Protein AF-A0A7J6U6Q6-F1 (afdb_monomer)

pLDDT: mean 96.61, std 8.16, range [34.06, 98.94]

Radius of gyration: 17.11 Å; Cα contacts (8 Å, |Δi|>4): 572; chains: 1; bounding box: 42×41×48 Å

Solvent-accessible surface area (backbone atoms only — not comparable to full-atom values): 12258 Å² total; per-residue (Å²): 132,87,58,46,46,51,44,43,56,48,96,66,36,94,42,57,43,29,38,16,50,34,24,23,51,39,56,16,69,77,72,89,77,77,87,50,62,58,38,38,40,26,47,40,46,35,40,30,43,97,70,34,41,50,46,35,30,45,46,32,50,37,71,49,92,83,62,81,56,55,68,68,58,53,50,52,50,52,49,45,49,39,35,22,46,26,16,34,52,60,28,53,75,64,40,27,51,72,39,45,45,29,54,40,1,41,48,22,37,44,29,26,53,69,67,64,32,24,52,34,73,91,61,57,14,29,7,42,34,78,43,72,77,42,77,49,60,29,47,36,32,54,90,53,83,44,71,60,61,42,42,64,72,47,37,32,38,46,50,37,38,31,19,67,46,60,43,51,67,45,68,43,98,82,79,49,32,26,25,33,67,78,66,37,44,30,29,33,27,34,36,25,32,35,26,34,90,88,24,61,44,64,79,60,60,84,54,97,83,56,79,80,44,75,68,64,65,67,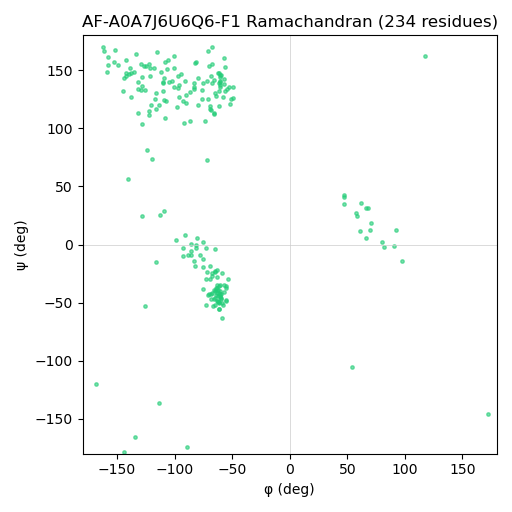63,31,32,54,50,47,33,52,74,47,62,62,77,58,79,76,95,119

Mean predicted aligned error: 3.0 Å

Nearest PDB structures (foldseek):
  8bqx-assembly1_x  TM=9.805E-01  e=2.452E-30  Saccharomyces cerevisiae
  4fli-assembly1_A  TM=9.777E-01  e=3.075E-30  Homo sapiens
  5yr6-assembly1_A  TM=9.799E-01  e=5.417E-30  Homo sapiens
  4u6w-assembly1_A  TM=9.769E-01  e=6.794E-30  Homo sapiens
  9f1d-assembly1_EA  TM=9.771E-01  e=9.017E-30  Homo sapiens

Sequence (236 aa):
HDCYPSPLNYYHFPRSVCVSVNEVICHGMPDERAFEPGDIVNVDITLYHNGMHADLNETYIVPDPEGVVNKALAHDTKRLVEGTYASMMSAIEECKPGIMYRDLGNTIQKVANHQGLSVVKSYCGHGVRDLFHCAPNVPHYAKNKAIGVMKKGNAFTVEPMLNLGTYKDRTWPDDWTSVTLDGKRSAQFEHTIILADNGVEILTARLPESPSCGFDMDAALARCKQEAGLNKPSKH

Foldseek 3Di:
DQWQLVQPCPVYLPDSKAKAKFQFQTQHDDDPDDDDQQIKIKIWTWIHDPLFIFIWIAIATHHDPVPPDDPVSSVLSCLQRLLQLLLLVLLQFVDAFFAALQVSLVSSQLLQVLSQKDWAFPAFKAFTTSDRHHDDGRGNHHPDDTDDTDDAFGKIKGKIKIWNDDNDWDDDPVRGGIGDPVSGTITITMFIWGHHNGHIDTPPDDDPPRDDSPDDNVVSNVVSCVSSVVPDPPPD

Organism: Perkinsus olseni (NCBI:txid32597)

Secondary structure (DSSP, 8-state):
---EETTTTGGG--SSSEEEETTEEE-PPP-S----TT-EEEEEEEEEETTEEEEEEEEEEPP-TT--S-HHHHHHHHHHHHHHHHHHHHHHTT--TT-BHHHHHHHHHHHHHHTT-EE-SS-EEEE-SSSSSEEEEEE-STT-----B--TT-EEEE--EEESS-S-EEE-TTSS-EEETT---EEE-EEEEEE-SSSEEETTPPPTTSPP-SS-HHHHHHHHHHHTT--SPP--

InterPro domains:
  IPR000994 Peptidase M24 [PF00557] (9-195)
  IPR001714 Peptidase M24, methionine aminopeptidase [PR00599] (17-30)
  IPR001714 Peptidase M24, methionine aminopeptidase [PR00599] (39-55)
  IPR001714 Peptidase M24, methionine aminopeptidase [PR00599] (117-129)
  IPR001714 Peptidase M24, methionine aminopeptidase [PR00599] (148-160)
  IPR002467 Peptidase M24A, methionine aminopeptidase, subfamily 1 [TIGR00500] (3-205)
  IPR002467 Peptidase M24A, methionine aminopeptidase, subfamily 1 [cd01086] (1-204)
  IPR036005 Creatinase/aminopeptidase-like [G3DSA:3.90.230.10] (1-214)
  IPR036005 Creatinase/aminopeptidase-like [SSF55920] (2-205)

Structure (mmCIF, N/CA/C/O backbone):
data_AF-A0A7J6U6Q6-F1
#
_entry.id   AF-A0A7J6U6Q6-F1
#
loop_
_atom_site.group_PDB
_atom_site.id
_atom_site.type_symbol
_atom_site.label_atom_id
_atom_site.label_alt_id
_atom_site.label_comp_id
_atom_site.label_asym_id
_atom_site.label_entity_id
_atom_site.label_seq_id
_atom_site.pdbx_PDB_ins_code
_atom_site.Cartn_x
_atom_site.Cartn_y
_atom_site.Cartn_z
_atom_site.occupancy
_atom_site.B_iso_or_equiv
_atom_site.auth_seq_id
_atom_site.auth_comp_id
_atom_site.auth_asym_id
_atom_site.auth_atom_id
_atom_site.pdbx_PDB_model_num
ATOM 1 N N . HIS A 1 1 ? -3.226 -25.534 -0.335 1.00 75.38 1 HIS A N 1
ATOM 2 C CA . HIS A 1 1 ? -3.708 -24.617 0.715 1.00 75.38 1 HIS A CA 1
ATOM 3 C C . HIS A 1 1 ? -5.235 -24.495 0.751 1.00 75.38 1 HIS A C 1
ATOM 5 O O . HIS A 1 1 ? -5.710 -23.802 1.629 1.00 75.38 1 HIS A O 1
ATOM 11 N N . ASP A 1 2 ? -6.005 -25.161 -0.127 1.00 94.50 2 ASP A N 1
ATOM 12 C CA . ASP A 1 2 ? -7.484 -25.135 -0.125 1.00 94.50 2 ASP A CA 1
ATOM 13 C C . ASP A 1 2 ? -8.096 -23.725 0.009 1.00 94.50 2 ASP A C 1
ATOM 15 O O . ASP A 1 2 ? -9.054 -23.504 0.749 1.00 94.50 2 ASP A O 1
ATOM 19 N N . CYS A 1 3 ? -7.524 -22.758 -0.715 1.00 98.06 3 CYS A N 1
ATOM 20 C CA . CYS A 1 3 ? -7.986 -21.370 -0.772 1.00 98.06 3 CYS A CA 1
ATOM 21 C C . CYS A 1 3 ? -8.417 -21.006 -2.196 1.00 98.06 3 CYS A C 1
ATOM 23 O O . CYS A 1 3 ? -7.862 -21.522 -3.169 1.00 98.06 3 CYS A O 1
ATOM 25 N N . TYR A 1 4 ? -9.351 -20.064 -2.311 1.00 98.50 4 TYR A N 1
ATOM 26 C CA . TYR A 1 4 ? -9.694 -19.399 -3.566 1.00 98.50 4 TYR A CA 1
ATOM 27 C C . TYR A 1 4 ? -8.959 -18.048 -3.663 1.00 98.50 4 TYR A C 1
ATOM 29 O O . TYR A 1 4 ? -8.945 -17.313 -2.676 1.00 98.50 4 TYR A O 1
ATOM 37 N N . PRO A 1 5 ? -8.346 -17.690 -4.805 1.00 98.56 5 PRO A N 1
ATOM 38 C CA . PRO A 1 5 ? -7.729 -16.377 -4.983 1.00 98.56 5 PRO A CA 1
ATOM 39 C C . PRO A 1 5 ? -8.814 -15.312 -5.155 1.00 98.56 5 PRO A C 1
ATOM 41 O O . PRO A 1 5 ? -9.446 -15.234 -6.208 1.00 98.56 5 PRO A O 1
ATOM 44 N N . SER A 1 6 ? -9.037 -14.495 -4.129 1.00 98.75 6 SER A N 1
ATOM 45 C CA . SER A 1 6 ? -10.172 -13.564 -4.083 1.00 98.75 6 SER A CA 1
ATOM 46 C C . SER A 1 6 ? -10.243 -12.582 -5.257 1.00 98.75 6 SER A C 1
ATOM 48 O O . SER A 1 6 ? -11.368 -12.308 -5.675 1.00 98.75 6 SER A O 1
ATOM 50 N N . PRO A 1 7 ? -9.125 -12.084 -5.836 1.00 98.75 7 PRO A N 1
ATOM 51 C CA . PRO A 1 7 ? -9.191 -11.193 -6.993 1.00 98.75 7 PRO A CA 1
ATOM 52 C C . PRO A 1 7 ? -9.811 -11.861 -8.223 1.00 98.75 7 PRO A C 1
ATOM 54 O O . PRO A 1 7 ? -10.427 -11.188 -9.045 1.00 98.75 7 PRO A O 1
ATOM 57 N N . LEU A 1 8 ? -9.706 -13.188 -8.355 1.00 98.69 8 LEU A N 1
ATOM 58 C CA . LEU A 1 8 ? -10.180 -13.883 -9.546 1.00 98.69 8 LEU A CA 1
ATOM 59 C C . LEU A 1 8 ? -11.689 -13.695 -9.720 1.00 98.69 8 LEU A C 1
ATOM 61 O O . LEU A 1 8 ? -12.490 -14.123 -8.888 1.00 98.69 8 LEU A O 1
ATOM 65 N N . ASN A 1 9 ? -12.069 -13.089 -10.846 1.00 98.56 9 ASN A N 1
ATOM 66 C CA . ASN A 1 9 ? -13.440 -12.759 -11.228 1.00 98.56 9 ASN A CA 1
ATOM 67 C C . ASN A 1 9 ? -14.162 -11.788 -10.269 1.00 98.56 9 ASN A C 1
ATOM 69 O O . ASN A 1 9 ? -15.371 -11.578 -10.405 1.00 98.56 9 ASN A O 1
ATOM 73 N N . TYR A 1 10 ? -13.450 -11.143 -9.340 1.00 98.50 10 TYR A N 1
ATOM 74 C CA . TYR A 1 10 ? -14.008 -10.058 -8.538 1.00 98.50 10 TYR A CA 1
ATOM 75 C C . TYR A 1 10 ? -14.318 -8.872 -9.455 1.00 98.50 10 TYR A C 1
ATOM 77 O O . TYR A 1 10 ? -13.416 -8.329 -10.082 1.00 98.50 10 TYR A O 1
ATOM 85 N N . TYR A 1 11 ? -15.603 -8.539 -9.628 1.00 98.00 11 TYR A N 1
ATOM 86 C CA . TYR A 1 11 ? -16.073 -7.605 -10.668 1.00 98.00 11 TYR A CA 1
ATOM 87 C C . TYR A 1 11 ? -15.482 -7.878 -12.069 1.00 98.00 11 TYR A C 1
ATOM 89 O O . TYR A 1 11 ? -15.263 -6.956 -12.846 1.00 98.00 11 TYR A O 1
ATOM 97 N N . HIS A 1 12 ? -15.256 -9.154 -12.405 1.00 98.19 12 HIS A N 1
ATOM 98 C CA . HIS A 1 12 ? -14.629 -9.603 -13.657 1.00 98.19 12 HIS A CA 1
ATOM 99 C C . HIS A 1 12 ? -13.121 -9.323 -13.804 1.00 98.19 12 HIS A C 1
ATOM 101 O O . HIS A 1 12 ? -12.603 -9.421 -14.918 1.00 98.19 12 HIS A O 1
ATOM 107 N N . PHE A 1 13 ? -12.384 -9.059 -12.717 1.00 98.50 13 PHE A N 1
ATOM 108 C CA . PHE A 1 13 ? -10.917 -9.034 -12.766 1.00 98.50 13 PHE A CA 1
ATOM 109 C C . PHE A 1 13 ? -10.367 -10.395 -13.258 1.00 98.50 13 PHE A C 1
ATOM 111 O O . PHE A 1 13 ? -10.735 -11.445 -12.719 1.00 98.50 13 PHE A O 1
ATOM 118 N N . PRO A 1 14 ? -9.510 -10.436 -14.297 1.00 98.00 14 PRO A N 1
ATOM 119 C CA . PRO A 1 14 ? -9.234 -11.667 -15.048 1.00 98.00 14 PRO A CA 1
ATOM 120 C C . PRO A 1 14 ? -8.048 -12.488 -14.515 1.00 98.00 14 PRO A C 1
ATOM 122 O O . PRO A 1 14 ? -7.582 -13.416 -15.190 1.00 98.00 14 PRO A O 1
ATOM 125 N N . ARG A 1 15 ? -7.494 -12.125 -13.354 1.00 98.38 15 ARG A N 1
ATOM 126 C CA . ARG A 1 15 ? -6.274 -12.714 -12.780 1.00 98.38 15 ARG A CA 1
ATOM 127 C C . ARG A 1 15 ? -6.470 -13.035 -11.300 1.00 98.38 15 ARG A C 1
ATOM 129 O O . ARG A 1 15 ? -7.419 -12.590 -10.674 1.00 98.38 15 ARG A O 1
ATOM 136 N N . SER A 1 16 ? -5.580 -13.851 -10.748 1.00 98.62 16 SER A N 1
ATOM 137 C CA . SER A 1 16 ? -5.663 -14.332 -9.359 1.00 98.62 16 SER A CA 1
ATOM 138 C C . SER A 1 16 ? -4.894 -13.475 -8.346 1.00 98.62 16 SER A C 1
ATOM 140 O O . SER A 1 16 ? -4.900 -13.795 -7.164 1.00 98.62 16 SER A O 1
ATOM 142 N N . VAL A 1 17 ? -4.200 -12.441 -8.816 1.00 98.75 17 VAL A N 1
ATOM 143 C CA . VAL A 1 17 ? -3.268 -11.585 -8.069 1.00 98.75 17 VAL A CA 1
ATOM 144 C C . VAL A 1 17 ? -3.132 -10.272 -8.836 1.00 98.75 17 VAL A C 1
ATOM 146 O O . VAL A 1 17 ? -3.211 -10.297 -10.072 1.00 98.75 17 VAL A O 1
ATOM 149 N N . CYS A 1 18 ? -2.909 -9.161 -8.138 1.00 98.81 18 CYS A N 1
ATOM 150 C CA . CYS A 1 18 ? -2.504 -7.911 -8.778 1.00 98.81 18 CYS A CA 1
ATOM 151 C C . CYS A 1 18 ? -0.975 -7.771 -8.721 1.00 98.81 18 CYS A C 1
ATOM 153 O O . CYS A 1 18 ? -0.347 -8.064 -7.704 1.00 98.81 18 CYS A O 1
ATOM 155 N N . VAL A 1 19 ? -0.371 -7.338 -9.826 1.00 98.81 19 VAL A N 1
ATOM 156 C CA . VAL A 1 19 ? 1.071 -7.104 -9.965 1.00 98.81 19 VAL A CA 1
ATOM 157 C C . VAL A 1 19 ? 1.266 -5.701 -10.524 1.00 98.81 19 VAL A C 1
ATOM 159 O O . VAL A 1 19 ? 1.045 -5.456 -11.709 1.00 98.81 19 VAL A O 1
ATOM 162 N N . SER A 1 20 ? 1.657 -4.771 -9.657 1.00 98.88 20 SER A N 1
ATOM 163 C CA . SER A 1 20 ? 1.740 -3.342 -9.973 1.00 98.88 20 SER A CA 1
ATOM 164 C C . SER A 1 20 ? 3.202 -2.917 -10.071 1.00 98.88 20 SER A C 1
ATOM 166 O O . SER A 1 20 ? 3.920 -2.884 -9.072 1.00 98.88 20 SER A O 1
ATOM 168 N N . VAL A 1 21 ? 3.663 -2.632 -11.289 1.00 98.88 21 VAL A N 1
ATOM 169 C CA . VAL A 1 21 ? 5.067 -2.307 -11.570 1.00 98.88 21 VAL A CA 1
ATOM 170 C C . VAL A 1 21 ? 5.263 -0.798 -11.724 1.00 98.88 21 VAL A C 1
ATOM 172 O O . VAL A 1 21 ? 4.517 -0.143 -12.445 1.00 98.88 21 VAL A O 1
ATOM 175 N N . ASN A 1 22 ? 6.314 -0.250 -11.113 1.00 98.81 22 ASN A N 1
ATOM 176 C CA . ASN A 1 22 ? 6.766 1.133 -11.299 1.00 98.81 22 ASN A CA 1
ATOM 177 C C . ASN A 1 22 ? 5.679 2.200 -11.068 1.00 98.81 22 ASN A C 1
ATOM 179 O O . ASN A 1 22 ? 5.412 2.551 -9.926 1.00 98.81 22 ASN A O 1
ATOM 183 N N . GLU A 1 23 ? 5.137 2.820 -12.118 1.00 98.88 23 GLU A N 1
ATOM 184 C CA . GLU A 1 23 ? 4.116 3.872 -12.041 1.00 98.88 23 GLU A CA 1
ATOM 185 C C . GLU A 1 23 ? 2.700 3.352 -11.775 1.00 98.88 23 GLU A C 1
ATOM 187 O O . GLU A 1 23 ? 1.794 4.158 -11.536 1.00 98.88 23 GLU A O 1
ATOM 192 N N . VAL A 1 24 ? 2.501 2.032 -11.828 1.00 98.94 24 VAL A N 1
ATOM 193 C CA . VAL A 1 24 ? 1.231 1.411 -11.459 1.00 98.94 24 VAL A CA 1
ATOM 194 C C . VAL A 1 24 ? 1.029 1.551 -9.952 1.00 98.94 24 VAL A C 1
ATOM 196 O O . VAL A 1 24 ? 1.831 1.075 -9.155 1.00 98.94 24 VAL A O 1
ATOM 199 N N . ILE A 1 25 ? -0.051 2.236 -9.583 1.00 98.94 25 ILE A N 1
ATOM 200 C CA . ILE A 1 25 ? -0.476 2.501 -8.209 1.00 98.94 25 ILE A CA 1
ATOM 201 C C . ILE A 1 25 ? -1.035 1.230 -7.575 1.00 98.94 25 ILE A C 1
ATOM 203 O O . ILE A 1 25 ? -0.614 0.859 -6.486 1.00 98.94 25 ILE A O 1
ATOM 207 N N . CYS A 1 26 ? -1.990 0.588 -8.249 1.00 98.88 26 CYS A N 1
ATOM 208 C CA . CYS A 1 26 ? -2.644 -0.635 -7.799 1.00 98.88 26 CYS A CA 1
ATOM 209 C C . CYS A 1 26 ? -3.345 -1.336 -8.976 1.00 98.88 26 CYS A C 1
ATOM 211 O O . CYS A 1 26 ? -3.481 -0.774 -10.071 1.00 98.88 26 CYS A O 1
ATOM 213 N N . HIS A 1 27 ? -3.803 -2.567 -8.725 1.00 98.75 27 HIS A N 1
ATOM 214 C CA . HIS A 1 27 ? -4.616 -3.380 -9.640 1.00 98.75 27 HIS A CA 1
ATOM 215 C C . HIS A 1 27 ? -3.978 -3.679 -11.007 1.00 98.75 27 HIS A C 1
ATOM 217 O O . HIS A 1 27 ? -4.689 -3.960 -11.974 1.00 98.75 27 HIS A O 1
ATOM 223 N N . GLY A 1 28 ? -2.645 -3.646 -11.105 1.00 98.62 28 GLY A N 1
ATOM 224 C CA . GLY A 1 28 ? -1.958 -4.101 -12.309 1.00 98.62 28 GLY A CA 1
ATOM 225 C C . GLY A 1 28 ? -2.255 -5.575 -12.587 1.00 98.62 28 GLY A C 1
ATOM 226 O O . GLY A 1 28 ? -2.245 -6.409 -11.679 1.00 98.62 28 GLY A O 1
ATOM 227 N N . MET A 1 29 ? -2.548 -5.912 -13.840 1.00 97.44 29 MET A N 1
ATOM 228 C CA . MET A 1 29 ? -2.790 -7.298 -14.236 1.00 97.44 29 MET A CA 1
ATOM 229 C C . MET A 1 29 ? -1.473 -8.000 -14.588 1.00 97.44 29 MET A C 1
ATOM 231 O O . MET A 1 29 ? -0.730 -7.482 -15.418 1.00 97.44 29 MET A O 1
ATOM 235 N N . PRO A 1 30 ? -1.207 -9.210 -14.060 1.00 97.38 30 PRO A N 1
ATOM 236 C CA . PRO A 1 30 ? -0.137 -10.057 -14.575 1.00 97.38 30 PRO A CA 1
ATOM 237 C C . PRO A 1 30 ? -0.212 -10.241 -16.101 1.00 97.38 30 PRO A C 1
ATOM 239 O O . PRO A 1 30 ? -1.234 -10.712 -16.629 1.00 97.38 30 PRO A O 1
ATOM 242 N N . ASP A 1 31 ? 0.890 -9.917 -16.779 1.00 96.38 31 ASP A N 1
ATOM 243 C CA . ASP A 1 31 ? 1.077 -10.009 -18.228 1.00 96.38 31 ASP A CA 1
ATOM 244 C C . ASP A 1 31 ? 2.436 -10.651 -18.598 1.00 96.38 31 ASP A C 1
ATOM 246 O O . ASP A 1 31 ? 3.067 -11.321 -17.778 1.00 96.38 31 ASP A O 1
ATOM 250 N N . GLU A 1 32 ? 2.858 -10.521 -19.859 1.00 97.50 32 GLU A N 1
ATOM 251 C CA . GLU A 1 32 ? 4.106 -11.106 -20.374 1.00 97.50 32 GLU A CA 1
ATOM 252 C C . GLU A 1 32 ? 5.349 -10.221 -20.148 1.00 97.50 32 GLU A C 1
ATOM 254 O O . GLU A 1 32 ? 6.451 -10.597 -20.560 1.00 97.50 32 GLU A O 1
ATOM 259 N N . ARG A 1 33 ? 5.218 -9.045 -19.513 1.00 97.69 33 ARG A N 1
ATOM 260 C CA . ARG A 1 33 ? 6.348 -8.140 -19.278 1.00 97.69 33 ARG A CA 1
ATOM 261 C C . ARG A 1 33 ? 7.319 -8.764 -18.275 1.00 97.69 33 ARG A C 1
ATOM 263 O O . ARG A 1 33 ? 7.017 -8.915 -17.094 1.00 97.69 33 ARG A O 1
ATOM 270 N N . ALA A 1 34 ? 8.538 -9.047 -18.727 1.00 98.00 34 ALA A N 1
ATOM 271 C CA . ALA A 1 34 ? 9.628 -9.412 -17.830 1.00 98.00 34 ALA A CA 1
ATOM 272 C C . ALA A 1 34 ? 10.016 -8.227 -16.929 1.00 98.00 34 ALA A C 1
ATOM 274 O O . ALA A 1 34 ? 10.046 -7.079 -17.373 1.00 98.00 34 ALA A O 1
ATOM 275 N N . PHE A 1 35 ? 10.332 -8.505 -15.664 1.00 98.00 35 PHE A N 1
ATOM 276 C CA . PHE A 1 35 ? 10.854 -7.488 -14.755 1.00 98.00 35 PHE A CA 1
ATOM 277 C C . PHE A 1 35 ? 12.290 -7.112 -15.110 1.00 98.00 35 PHE A C 1
ATOM 279 O O . PHE A 1 35 ? 13.106 -7.975 -15.439 1.00 98.00 35 PHE A O 1
ATOM 286 N N . GLU A 1 36 ? 12.601 -5.825 -14.999 1.00 97.88 36 GLU A N 1
ATOM 287 C CA . GLU A 1 36 ? 13.912 -5.273 -15.323 1.00 97.88 36 GLU A CA 1
ATOM 288 C C . GLU A 1 36 ? 14.680 -4.890 -14.045 1.00 97.88 36 GLU A C 1
ATOM 290 O O . GLU A 1 36 ? 14.062 -4.546 -13.031 1.00 97.88 36 GLU A O 1
ATOM 295 N N . PRO A 1 37 ? 16.028 -4.925 -14.057 1.00 97.75 37 PRO A N 1
ATOM 296 C CA . PRO A 1 37 ? 16.840 -4.448 -12.942 1.00 97.75 37 PRO A CA 1
ATOM 297 C C . PRO A 1 37 ? 16.422 -3.053 -12.461 1.00 97.75 37 PRO A C 1
ATOM 299 O O . PRO A 1 37 ? 16.361 -2.098 -13.235 1.00 97.75 37 PRO A O 1
ATOM 302 N N . GLY A 1 38 ? 16.141 -2.935 -11.163 1.00 97.12 38 GLY A N 1
ATOM 303 C CA . GLY A 1 38 ? 15.704 -1.692 -10.535 1.00 97.12 38 GLY A CA 1
ATOM 304 C C . GLY A 1 38 ? 14.235 -1.339 -10.698 1.00 97.12 38 GLY A C 1
ATOM 305 O O . GLY A 1 38 ? 13.850 -0.269 -10.218 1.00 97.12 38 GLY A O 1
ATOM 306 N N . ASP A 1 39 ? 13.415 -2.172 -11.339 1.00 98.56 39 ASP A N 1
ATOM 307 C CA . ASP A 1 39 ? 11.962 -2.078 -11.202 1.00 98.56 39 ASP A CA 1
ATOM 308 C C . ASP A 1 39 ? 11.557 -2.185 -9.727 1.00 98.56 39 ASP A C 1
ATOM 310 O O . ASP A 1 39 ? 12.236 -2.810 -8.907 1.00 98.56 39 ASP A O 1
ATOM 314 N N . ILE A 1 40 ? 10.419 -1.582 -9.393 1.00 98.81 40 ILE A N 1
ATOM 315 C CA . ILE A 1 40 ? 9.677 -1.965 -8.193 1.00 98.81 40 ILE A CA 1
ATOM 316 C C . ILE A 1 40 ? 8.396 -2.661 -8.595 1.00 98.81 40 ILE A C 1
ATOM 318 O O . ILE A 1 40 ? 7.741 -2.246 -9.549 1.00 98.81 40 ILE A O 1
ATOM 322 N N . VAL A 1 41 ? 8.060 -3.717 -7.865 1.00 98.88 41 VAL A N 1
ATOM 323 C CA . VAL A 1 41 ? 6.900 -4.559 -8.135 1.00 98.88 41 VAL A CA 1
ATOM 324 C C . VAL A 1 41 ? 6.142 -4.747 -6.836 1.00 98.88 41 VAL A C 1
ATOM 326 O O . VAL A 1 41 ? 6.653 -5.370 -5.907 1.00 98.88 41 VAL A O 1
ATOM 329 N N . ASN A 1 42 ? 4.934 -4.206 -6.766 1.00 98.94 42 ASN A N 1
ATOM 330 C CA . ASN A 1 42 ? 3.984 -4.574 -5.732 1.00 98.94 42 ASN A CA 1
ATOM 331 C C . ASN A 1 42 ? 3.241 -5.849 -6.148 1.00 98.94 42 ASN A C 1
ATOM 333 O O . ASN A 1 42 ? 2.821 -5.975 -7.301 1.00 98.94 42 ASN A O 1
ATOM 337 N N . VAL A 1 43 ? 3.122 -6.794 -5.217 1.00 98.88 43 VAL A N 1
ATOM 338 C CA . VAL A 1 43 ? 2.335 -8.019 -5.389 1.00 98.88 43 VAL A CA 1
ATOM 339 C C . VAL A 1 43 ? 1.267 -8.043 -4.310 1.00 98.88 43 VAL A C 1
ATOM 341 O O . VAL A 1 43 ? 1.601 -8.059 -3.125 1.00 98.88 43 VAL A O 1
ATOM 344 N N . ASP A 1 44 ? 0.012 -8.063 -4.741 1.00 98.94 44 ASP A N 1
ATOM 345 C CA . ASP A 1 44 ? -1.158 -7.933 -3.879 1.00 98.94 44 ASP A CA 1
ATOM 346 C C . ASP A 1 44 ? -2.006 -9.208 -3.902 1.00 98.94 44 ASP A C 1
ATOM 348 O O . ASP A 1 44 ? -2.483 -9.664 -4.952 1.00 98.94 44 ASP A O 1
ATOM 352 N N . ILE A 1 45 ? -2.085 -9.832 -2.727 1.00 98.75 45 ILE A N 1
ATOM 353 C CA . ILE A 1 45 ? -2.550 -11.192 -2.509 1.00 98.75 45 ILE A CA 1
ATOM 354 C C . ILE A 1 45 ? -3.717 -11.176 -1.533 1.00 98.75 45 ILE A C 1
ATOM 356 O O . ILE A 1 45 ? -3.539 -11.025 -0.324 1.00 98.75 45 ILE A O 1
ATOM 360 N N . THR A 1 46 ? -4.877 -11.565 -2.050 1.00 98.81 46 THR A N 1
ATOM 361 C CA . THR A 1 46 ? -6.045 -11.852 -1.223 1.00 98.81 46 THR A CA 1
ATOM 362 C C . THR A 1 46 ? -6.461 -13.314 -1.351 1.00 98.81 46 THR A C 1
ATOM 364 O O . THR A 1 46 ? -6.795 -13.800 -2.437 1.00 98.81 46 THR A O 1
ATOM 367 N N . LEU A 1 47 ? -6.557 -14.032 -0.234 1.00 98.69 47 LEU A N 1
ATOM 368 C CA . LEU A 1 47 ? -7.038 -15.419 -0.200 1.00 98.69 47 LEU A CA 1
ATOM 369 C C . LEU A 1 47 ? -8.401 -15.512 0.478 1.00 98.69 47 LEU A C 1
ATOM 371 O O . LEU A 1 47 ? -8.620 -14.889 1.509 1.00 98.69 47 LEU A O 1
ATOM 375 N N . TYR A 1 48 ? -9.285 -16.343 -0.072 1.00 98.69 48 TYR A N 1
ATOM 376 C CA . TYR A 1 48 ? -10.549 -16.731 0.539 1.00 98.69 48 TYR A CA 1
ATOM 377 C C . TYR A 1 48 ? -10.478 -18.174 1.033 1.00 98.69 48 TYR A C 1
ATOM 379 O O . TYR A 1 48 ? -10.213 -19.099 0.259 1.00 98.69 48 TYR A O 1
ATOM 387 N N . HIS A 1 49 ? -10.736 -18.372 2.320 1.00 98.31 49 HIS A N 1
ATOM 388 C CA . HIS A 1 49 ? -10.699 -19.677 2.966 1.00 98.31 49 HIS A CA 1
ATOM 389 C C . HIS A 1 49 ? -11.775 -19.766 4.047 1.00 98.31 49 HIS A C 1
ATOM 391 O O . HIS A 1 49 ? -11.911 -18.868 4.874 1.00 98.31 49 HIS A O 1
ATOM 397 N N . ASN A 1 50 ? -12.550 -20.856 4.048 1.00 97.44 50 ASN A N 1
ATOM 398 C CA . ASN A 1 50 ? -13.591 -21.135 5.048 1.00 97.44 50 ASN A CA 1
ATOM 399 C C . ASN A 1 50 ? -14.527 -19.952 5.353 1.00 97.44 50 ASN A C 1
ATOM 401 O O . ASN A 1 50 ? -14.884 -19.716 6.506 1.00 97.44 50 ASN A O 1
ATOM 405 N N . GLY A 1 51 ? -14.940 -19.209 4.325 1.00 97.62 51 GLY A N 1
ATOM 406 C CA . GLY A 1 51 ? -15.864 -18.093 4.506 1.00 97.62 51 GLY A CA 1
ATOM 407 C C . GLY A 1 51 ? -15.212 -16.737 4.753 1.00 97.62 51 GLY A C 1
ATOM 408 O O . GLY A 1 51 ? -15.958 -15.779 4.885 1.00 97.62 51 GLY A O 1
ATOM 409 N N . MET A 1 52 ? -13.880 -16.638 4.813 1.00 98.00 52 MET A N 1
ATOM 410 C CA . MET A 1 52 ? -13.161 -15.418 5.197 1.00 98.00 52 MET A CA 1
ATOM 411 C C . MET A 1 52 ? -12.085 -15.039 4.178 1.00 98.00 52 MET A C 1
ATOM 413 O O . MET A 1 52 ? -11.416 -15.914 3.631 1.00 98.00 52 MET A O 1
ATOM 417 N N . HIS A 1 53 ? -11.893 -13.738 3.971 1.00 98.69 53 HIS A N 1
ATOM 418 C CA . HIS A 1 53 ? -10.813 -13.147 3.189 1.00 98.69 53 HIS A CA 1
ATOM 419 C C . HIS A 1 53 ? -9.655 -12.698 4.094 1.00 98.69 53 HIS A C 1
ATOM 421 O O . HIS A 1 53 ? -9.882 -12.228 5.211 1.00 98.69 53 HIS A O 1
ATOM 427 N N . ALA A 1 54 ? -8.427 -12.820 3.597 1.00 98.00 54 ALA A N 1
ATOM 428 C CA . ALA A 1 54 ? -7.226 -12.225 4.179 1.00 98.00 54 ALA A CA 1
ATOM 429 C C . ALA A 1 54 ? -6.435 -11.528 3.073 1.00 98.00 54 ALA A C 1
ATOM 431 O O . ALA A 1 54 ? -6.255 -12.131 2.013 1.00 98.00 54 ALA A O 1
ATOM 432 N N . ASP A 1 55 ? -5.985 -10.304 3.345 1.00 98.88 55 ASP A N 1
ATOM 433 C CA . ASP A 1 55 ? -5.423 -9.388 2.351 1.00 98.88 55 ASP A CA 1
ATOM 434 C C . ASP A 1 55 ? -4.076 -8.816 2.786 1.00 98.88 55 ASP A C 1
ATOM 436 O O . ASP A 1 55 ? -3.916 -8.392 3.941 1.00 98.88 55 ASP A O 1
ATOM 440 N N . LEU A 1 56 ? -3.102 -8.836 1.881 1.00 98.88 56 LEU A N 1
ATOM 441 C CA . LEU A 1 56 ? -1.806 -8.201 2.073 1.00 98.88 56 LEU A CA 1
ATOM 442 C C . LEU A 1 56 ? -1.121 -7.922 0.742 1.00 98.88 56 LEU A C 1
ATOM 444 O O . LEU A 1 56 ? -1.244 -8.678 -0.221 1.00 98.88 56 LEU A O 1
ATOM 448 N N . ASN A 1 57 ? -0.243 -6.927 0.764 1.00 98.94 57 ASN A N 1
ATOM 449 C CA . ASN A 1 57 ? 0.641 -6.642 -0.345 1.00 98.94 57 ASN A CA 1
ATOM 450 C C . ASN A 1 57 ? 1.967 -6.046 0.127 1.00 98.94 57 ASN A C 1
ATOM 452 O O . ASN A 1 57 ? 2.073 -5.446 1.200 1.00 98.94 57 ASN A O 1
ATOM 456 N N . GLU A 1 58 ? 3.000 -6.229 -0.687 1.00 98.94 58 GLU A N 1
ATOM 457 C CA . GLU A 1 58 ? 4.324 -5.664 -0.447 1.00 98.94 58 GLU A CA 1
ATOM 458 C C . GLU A 1 58 ? 4.956 -5.221 -1.762 1.00 98.94 58 GLU A C 1
ATOM 460 O O . GLU A 1 58 ? 4.804 -5.876 -2.794 1.00 98.94 58 GLU A O 1
ATOM 465 N N . THR A 1 59 ? 5.721 -4.129 -1.710 1.00 98.94 59 THR A N 1
ATOM 466 C CA . THR A 1 59 ? 6.552 -3.687 -2.833 1.00 98.94 59 THR A CA 1
ATOM 467 C C . THR A 1 59 ? 7.966 -4.252 -2.716 1.00 98.94 59 THR A C 1
ATOM 469 O O . THR A 1 59 ? 8.666 -3.992 -1.736 1.00 98.94 59 THR A O 1
ATOM 472 N N . TYR A 1 60 ? 8.416 -4.965 -3.748 1.00 98.75 60 TYR A N 1
ATOM 473 C CA . TYR A 1 60 ? 9.760 -5.530 -3.873 1.00 98.75 60 TYR A CA 1
ATOM 474 C C . TYR A 1 60 ? 10.607 -4.722 -4.856 1.00 98.75 60 TYR A C 1
ATOM 476 O O . TYR A 1 60 ? 10.125 -4.318 -5.914 1.00 98.75 60 TYR A O 1
ATOM 484 N N . ILE A 1 61 ? 11.886 -4.520 -4.532 1.00 98.44 61 ILE A N 1
ATOM 485 C CA . ILE A 1 61 ? 12.868 -3.934 -5.453 1.00 98.44 61 ILE A CA 1
ATOM 486 C C . ILE A 1 61 ? 13.540 -5.061 -6.242 1.00 98.44 61 ILE A C 1
ATOM 488 O O . ILE A 1 61 ? 14.164 -5.947 -5.655 1.00 98.44 61 ILE A O 1
ATOM 492 N N . VAL A 1 62 ? 13.451 -5.010 -7.571 1.00 98.12 62 VAL A N 1
ATOM 493 C CA . VAL A 1 62 ? 14.129 -5.961 -8.457 1.00 98.12 62 VAL A CA 1
ATOM 494 C C . VAL A 1 62 ? 15.638 -5.688 -8.417 1.00 98.12 62 VAL A C 1
ATOM 496 O O . VAL A 1 62 ? 16.048 -4.547 -8.657 1.00 98.12 62 VAL A O 1
ATOM 499 N N . PRO A 1 63 ? 16.487 -6.689 -8.105 1.00 95.94 63 PRO A N 1
ATOM 500 C CA . PRO A 1 63 ? 17.922 -6.477 -7.951 1.00 95.94 63 PRO A CA 1
ATOM 501 C C . PRO A 1 63 ? 18.588 -5.878 -9.192 1.00 95.94 63 PRO A C 1
ATOM 503 O O . PRO A 1 63 ? 18.300 -6.269 -10.320 1.00 95.94 63 PRO A O 1
ATOM 506 N N . ASP A 1 64 ? 19.548 -4.986 -8.956 1.00 95.44 64 ASP A N 1
ATOM 507 C CA . ASP A 1 64 ? 20.420 -4.405 -9.979 1.00 95.44 64 ASP A CA 1
ATOM 508 C C . ASP A 1 64 ? 21.893 -4.741 -9.680 1.00 95.44 64 ASP A C 1
ATOM 510 O O . ASP A 1 64 ? 22.644 -3.897 -9.184 1.00 95.44 64 ASP A O 1
ATOM 514 N N . PRO A 1 65 ? 22.317 -6.000 -9.896 1.00 93.69 65 PRO A N 1
ATOM 515 C CA . PRO A 1 65 ? 23.678 -6.433 -9.581 1.00 93.69 65 PRO A CA 1
ATOM 516 C C . PRO A 1 65 ? 24.734 -5.779 -10.482 1.00 93.69 65 PRO A C 1
ATOM 518 O O . PRO A 1 65 ? 25.893 -5.667 -10.088 1.00 93.69 65 PRO A O 1
ATOM 521 N N . GLU A 1 66 ? 24.340 -5.347 -11.680 1.00 94.38 66 GLU A N 1
ATOM 522 C CA . GLU A 1 66 ? 25.222 -4.709 -12.660 1.00 94.38 66 GLU A CA 1
ATOM 523 C C . GLU A 1 66 ? 25.311 -3.186 -12.468 1.00 94.38 66 GLU A C 1
ATOM 525 O O . GLU A 1 66 ? 26.168 -2.537 -13.070 1.00 94.38 66 GLU A O 1
ATOM 530 N N . GLY A 1 67 ? 24.474 -2.609 -11.598 1.00 92.56 67 GLY A N 1
ATOM 531 C CA . GLY A 1 67 ? 24.458 -1.177 -11.314 1.00 92.56 67 GLY A CA 1
ATOM 532 C C . GLY A 1 67 ? 24.020 -0.337 -12.515 1.00 92.56 67 GLY A C 1
ATOM 533 O O . GLY A 1 67 ? 24.521 0.779 -12.689 1.00 92.56 67 GLY A O 1
ATOM 534 N N . VAL A 1 68 ? 23.143 -0.875 -13.369 1.00 94.06 68 VAL A N 1
ATOM 535 C CA . VAL A 1 68 ? 22.675 -0.203 -14.591 1.00 94.06 68 VAL A CA 1
ATOM 536 C C . VAL A 1 68 ? 21.671 0.910 -14.294 1.0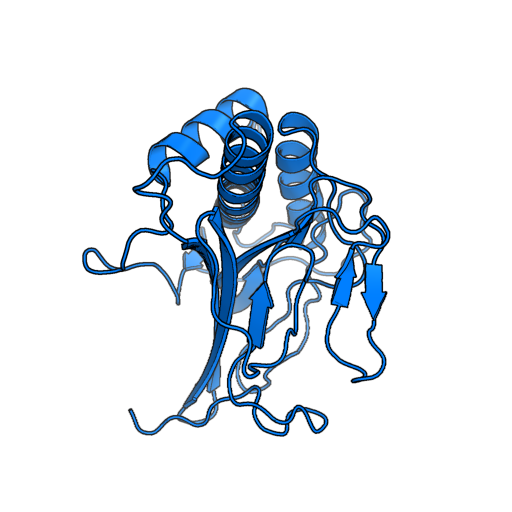0 94.06 68 VAL A C 1
ATOM 538 O O . VAL A 1 68 ? 21.474 1.813 -15.113 1.00 94.06 68 VAL A O 1
ATOM 541 N N . VAL A 1 69 ? 21.054 0.893 -13.112 1.00 94.12 69 VAL A N 1
ATOM 542 C CA . VAL A 1 69 ? 20.050 1.870 -12.700 1.00 94.12 69 VAL A CA 1
ATOM 543 C C . VAL A 1 69 ? 20.728 3.178 -12.310 1.00 94.12 69 VAL A C 1
ATOM 545 O O . VAL A 1 69 ? 21.674 3.236 -11.521 1.00 94.12 69 VAL A O 1
ATOM 548 N N . ASN A 1 70 ? 20.199 4.287 -12.825 1.00 95.12 70 ASN A N 1
ATOM 549 C CA . ASN A 1 70 ? 20.678 5.613 -12.459 1.00 95.12 70 ASN A CA 1
ATOM 550 C C . ASN A 1 70 ? 20.602 5.835 -10.931 1.00 95.12 70 ASN A C 1
ATOM 552 O O . ASN A 1 70 ? 19.556 5.635 -10.316 1.00 95.12 70 ASN A O 1
ATOM 556 N N . LYS A 1 71 ? 21.686 6.341 -10.325 1.00 95.75 71 LYS A N 1
ATOM 557 C CA . LYS A 1 71 ? 21.784 6.563 -8.868 1.00 95.75 71 LYS A CA 1
ATOM 558 C C . LYS A 1 71 ? 20.666 7.429 -8.283 1.00 95.75 71 LYS A C 1
ATOM 560 O O . LYS A 1 71 ? 20.233 7.168 -7.165 1.00 95.75 71 LYS A O 1
ATOM 565 N N . ALA A 1 72 ? 20.211 8.454 -9.005 1.00 96.62 72 ALA A N 1
ATOM 566 C CA . ALA A 1 72 ? 19.117 9.305 -8.546 1.00 96.62 72 ALA A CA 1
ATOM 567 C C . ALA A 1 72 ? 17.793 8.528 -8.523 1.00 96.62 72 ALA A C 1
ATOM 569 O O . ALA A 1 72 ? 17.071 8.592 -7.533 1.00 96.62 72 ALA A O 1
ATOM 570 N N . LEU A 1 73 ? 17.525 7.721 -9.557 1.00 95.69 73 LEU A N 1
ATOM 571 C CA . LEU A 1 73 ? 16.355 6.844 -9.592 1.00 95.69 73 LEU A CA 1
ATOM 572 C C . LEU A 1 73 ? 16.415 5.776 -8.493 1.00 95.69 73 LEU A C 1
ATOM 574 O O . LEU A 1 73 ? 15.417 5.555 -7.814 1.00 95.69 73 LEU A O 1
ATOM 578 N N . ALA A 1 74 ? 17.574 5.153 -8.271 1.00 96.44 74 ALA A N 1
ATOM 579 C CA . ALA A 1 74 ? 17.762 4.185 -7.190 1.00 96.44 74 ALA A CA 1
ATOM 580 C C . ALA A 1 74 ? 17.515 4.820 -5.807 1.00 96.44 74 ALA A C 1
ATOM 582 O O . ALA A 1 74 ? 16.823 4.240 -4.969 1.00 96.44 74 ALA A O 1
ATOM 583 N N . HIS A 1 75 ? 18.016 6.040 -5.585 1.00 97.44 75 HIS A N 1
ATOM 584 C CA . HIS A 1 75 ? 17.771 6.802 -4.359 1.00 97.44 75 HIS A CA 1
ATOM 585 C C . HIS A 1 75 ? 16.283 7.128 -4.169 1.00 97.44 75 HIS A C 1
ATOM 587 O O . HIS A 1 75 ? 15.731 6.884 -3.096 1.00 97.44 75 HIS A O 1
ATOM 593 N N . ASP A 1 76 ? 15.621 7.650 -5.204 1.00 98.25 76 ASP A N 1
ATOM 594 C CA . ASP A 1 76 ? 14.195 7.975 -5.153 1.00 98.25 76 ASP A CA 1
ATOM 595 C C . ASP A 1 76 ? 13.334 6.735 -4.923 1.00 98.25 76 ASP A C 1
ATOM 597 O O . ASP A 1 76 ? 12.398 6.772 -4.132 1.00 98.25 76 ASP A O 1
ATOM 601 N N . THR A 1 77 ? 13.697 5.619 -5.543 1.00 98.19 77 THR A N 1
ATOM 602 C CA . THR A 1 77 ? 13.015 4.333 -5.380 1.00 98.19 77 THR A CA 1
ATOM 603 C C . THR A 1 77 ? 13.118 3.825 -3.956 1.00 98.19 77 THR A C 1
ATOM 605 O O . THR A 1 77 ? 12.106 3.494 -3.345 1.00 98.19 77 THR A O 1
ATOM 608 N N . LYS A 1 78 ? 14.327 3.828 -3.389 1.00 98.06 78 LYS A N 1
ATOM 609 C CA . LYS A 1 78 ? 14.534 3.431 -1.999 1.00 98.06 78 LYS A CA 1
ATOM 610 C C . LYS A 1 78 ? 13.730 4.321 -1.050 1.00 98.06 78 LYS A C 1
ATOM 612 O O . LYS A 1 78 ? 13.016 3.806 -0.198 1.00 98.06 78 LYS A O 1
ATOM 617 N N . ARG A 1 79 ? 13.777 5.644 -1.243 1.00 98.56 79 ARG A N 1
ATOM 618 C CA . ARG A 1 79 ? 12.997 6.613 -0.457 1.00 98.56 79 ARG A CA 1
ATOM 619 C C . ARG A 1 79 ? 11.487 6.374 -0.561 1.00 98.56 79 ARG A C 1
ATOM 621 O O . ARG A 1 79 ? 10.799 6.445 0.452 1.00 98.56 79 ARG A O 1
ATOM 628 N N . LEU A 1 80 ? 10.982 6.087 -1.761 1.00 98.88 80 LEU A N 1
ATOM 629 C CA . LEU A 1 80 ? 9.575 5.771 -2.010 1.00 98.88 80 LEU A CA 1
ATOM 630 C C . LEU A 1 80 ? 9.141 4.511 -1.249 1.00 98.88 80 LEU A C 1
ATOM 632 O O . LEU A 1 80 ? 8.187 4.567 -0.475 1.00 98.88 80 LEU A O 1
ATOM 636 N N . VAL A 1 81 ? 9.842 3.392 -1.443 1.00 98.88 81 VAL A N 1
ATOM 637 C CA . VAL A 1 81 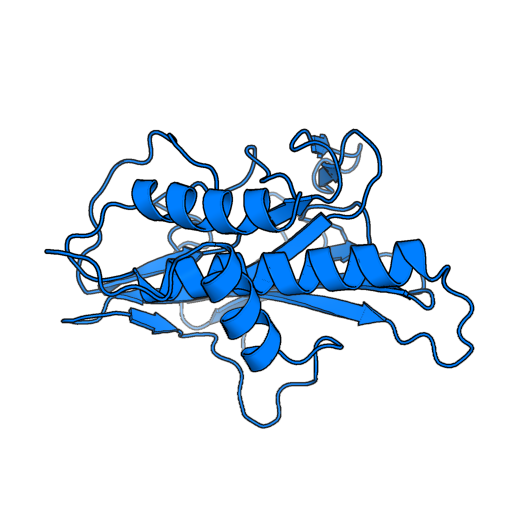? 9.474 2.097 -0.850 1.00 98.88 81 VAL A CA 1
ATOM 638 C C . VAL A 1 81 ? 9.594 2.144 0.678 1.00 98.88 81 VAL A C 1
ATOM 640 O O . VAL A 1 81 ? 8.649 1.786 1.380 1.00 98.88 81 VAL A O 1
ATOM 643 N N . GLU A 1 82 ? 10.701 2.679 1.205 1.00 98.81 82 GLU A N 1
ATOM 644 C CA . GLU A 1 82 ? 10.917 2.832 2.651 1.00 98.81 82 GLU A CA 1
ATOM 645 C C . GLU A 1 82 ? 9.881 3.767 3.292 1.00 98.81 82 GLU A C 1
ATOM 647 O O . GLU A 1 82 ? 9.320 3.452 4.342 1.00 98.81 82 GLU A O 1
ATOM 652 N N . GLY A 1 83 ? 9.591 4.903 2.647 1.00 98.88 83 GLY A N 1
ATOM 653 C CA . GLY A 1 83 ? 8.594 5.862 3.118 1.00 98.88 83 GLY A CA 1
ATOM 654 C C . GLY A 1 83 ? 7.177 5.291 3.135 1.00 98.88 83 GLY A C 1
ATOM 655 O O . GLY A 1 83 ? 6.419 5.568 4.064 1.00 98.88 83 GLY A O 1
ATOM 656 N N . THR A 1 84 ? 6.837 4.463 2.147 1.00 98.94 84 THR A N 1
ATOM 657 C CA . THR A 1 84 ? 5.530 3.799 2.050 1.00 98.94 84 THR A CA 1
ATOM 658 C C . THR A 1 84 ? 5.348 2.798 3.183 1.00 98.94 84 THR A C 1
ATOM 660 O O . THR A 1 84 ? 4.397 2.939 3.957 1.00 98.94 84 THR A O 1
ATOM 663 N N . TYR A 1 85 ? 6.301 1.876 3.360 1.00 98.94 85 TYR A N 1
ATOM 664 C CA . TYR A 1 85 ? 6.291 0.913 4.464 1.00 98.94 85 TYR A CA 1
ATOM 665 C C . TYR A 1 85 ? 6.206 1.614 5.827 1.00 98.94 85 TYR A C 1
ATOM 667 O O . TYR A 1 85 ? 5.344 1.303 6.652 1.00 98.94 85 TYR A O 1
ATOM 675 N N . ALA A 1 86 ? 7.052 2.626 6.047 1.00 98.88 86 ALA A N 1
ATOM 676 C CA . ALA A 1 86 ? 7.063 3.361 7.303 1.00 98.88 86 ALA A CA 1
ATOM 677 C C . ALA A 1 86 ? 5.748 4.109 7.563 1.00 98.88 86 ALA A C 1
ATOM 679 O O . ALA A 1 86 ? 5.328 4.215 8.716 1.00 98.88 86 ALA A O 1
ATOM 680 N N . SER A 1 87 ? 5.087 4.621 6.519 1.00 98.88 87 SER A N 1
ATOM 681 C CA . SER A 1 87 ? 3.796 5.301 6.651 1.00 98.88 87 SER A CA 1
ATOM 682 C C . SER A 1 87 ? 2.677 4.348 7.077 1.00 98.88 87 SER A C 1
ATOM 684 O O . SER A 1 87 ? 1.911 4.696 7.978 1.00 98.88 87 SER A O 1
ATOM 686 N N . MET A 1 88 ? 2.638 3.137 6.503 1.00 98.88 88 MET A N 1
ATOM 687 C CA . MET A 1 88 ? 1.697 2.079 6.876 1.00 98.88 88 MET A CA 1
ATOM 688 C C . MET A 1 88 ? 1.903 1.676 8.334 1.00 98.88 88 MET A C 1
ATOM 690 O O . MET A 1 88 ? 0.983 1.773 9.145 1.00 98.88 88 MET A O 1
ATOM 694 N N . MET A 1 89 ? 3.130 1.286 8.688 1.00 98.81 89 MET A N 1
ATOM 695 C CA . MET A 1 89 ? 3.434 0.786 10.028 1.00 98.81 89 MET A CA 1
ATOM 696 C C . MET A 1 89 ? 3.231 1.851 11.107 1.00 98.81 89 MET A C 1
ATOM 698 O O . MET A 1 89 ? 2.667 1.549 12.154 1.00 98.81 89 MET A O 1
ATOM 702 N N . SER A 1 90 ? 3.591 3.112 10.839 1.00 98.62 90 SER A N 1
ATOM 703 C CA . SER A 1 90 ? 3.339 4.211 11.785 1.00 98.62 90 SER A CA 1
ATOM 704 C C . SER A 1 90 ? 1.845 4.414 12.058 1.00 98.62 90 SER A C 1
ATOM 706 O O . SER A 1 90 ? 1.471 4.751 13.175 1.00 98.62 90 SER A O 1
ATOM 708 N N . ALA A 1 91 ? 0.981 4.216 11.057 1.00 98.56 91 ALA A N 1
ATOM 709 C CA . ALA A 1 91 ? -0.465 4.298 11.246 1.00 98.56 91 ALA A CA 1
ATOM 710 C C . ALA A 1 91 ? -1.029 3.066 11.970 1.00 98.56 91 ALA A C 1
ATOM 712 O O . ALA A 1 91 ? -1.895 3.202 12.834 1.00 98.56 91 ALA A O 1
ATOM 713 N N . ILE A 1 92 ? -0.519 1.868 11.672 1.00 98.69 92 ILE A N 1
ATOM 714 C CA . ILE A 1 92 ? -0.916 0.639 12.373 1.00 98.69 92 ILE A CA 1
ATOM 715 C C . ILE A 1 92 ? -0.570 0.724 13.866 1.00 98.69 92 ILE A C 1
ATOM 717 O O . ILE A 1 92 ? -1.407 0.382 14.695 1.00 98.69 92 ILE A O 1
ATOM 721 N N . GLU A 1 93 ? 0.600 1.245 14.240 1.00 97.44 93 GLU A N 1
ATOM 722 C CA . GLU A 1 93 ? 0.998 1.418 15.649 1.00 97.44 93 GLU A CA 1
ATOM 723 C C . GLU A 1 93 ? 0.045 2.317 16.463 1.00 97.44 93 GLU A C 1
ATOM 725 O O . GLU A 1 93 ? -0.033 2.200 17.688 1.00 97.44 93 GLU A O 1
ATOM 730 N N . GLU A 1 94 ? -0.695 3.214 15.805 1.00 95.56 94 GLU A N 1
ATOM 731 C CA . GLU A 1 94 ? -1.699 4.069 16.447 1.00 95.56 94 GLU A CA 1
ATOM 732 C C . GLU A 1 94 ? -3.052 3.363 16.627 1.00 95.56 94 GLU A C 1
ATOM 734 O O . GLU A 1 94 ? -3.894 3.835 17.397 1.00 95.56 94 GLU A O 1
ATOM 739 N N . CYS A 1 95 ? -3.279 2.229 15.956 1.00 98.00 95 CYS A N 1
ATOM 740 C CA . CYS A 1 95 ? -4.552 1.520 15.977 1.00 98.00 95 CYS A CA 1
ATOM 741 C C . CYS A 1 95 ? -4.827 0.892 17.349 1.00 98.00 95 CYS A C 1
ATOM 743 O O . CYS A 1 95 ? -4.144 -0.022 17.810 1.00 98.00 95 CYS A O 1
ATOM 745 N N . LYS A 1 96 ? -5.895 1.365 17.992 1.00 97.38 96 LYS A N 1
ATOM 746 C CA . 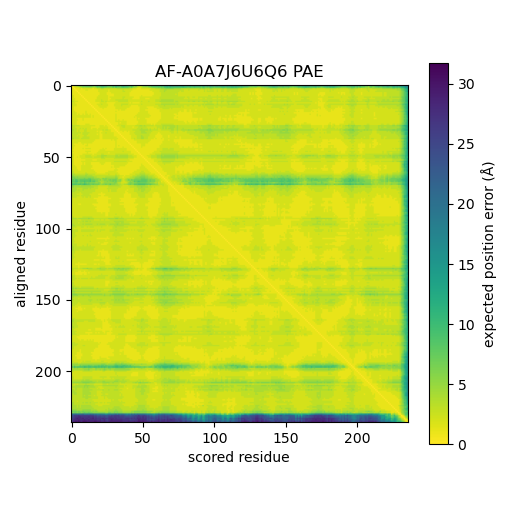LYS A 1 96 ? -6.473 0.791 19.212 1.00 97.38 96 LYS A CA 1
ATOM 747 C C . LYS A 1 96 ? -7.933 1.226 19.351 1.00 97.38 96 LYS A C 1
ATOM 749 O O . LYS A 1 96 ? -8.332 2.221 18.730 1.00 97.38 96 LYS A O 1
ATOM 754 N N . PRO A 1 97 ? -8.748 0.538 20.169 1.00 98.12 97 PRO A N 1
ATOM 755 C CA . PRO A 1 97 ? -10.115 0.974 20.424 1.00 98.12 97 PRO A CA 1
ATOM 756 C C . PRO A 1 97 ? -10.183 2.443 20.876 1.00 98.12 97 PRO A C 1
ATOM 758 O O . PRO A 1 97 ? -9.399 2.884 21.715 1.00 98.12 97 PRO A O 1
ATOM 761 N N . GLY A 1 98 ? -11.124 3.204 20.313 1.00 97.75 98 GLY A N 1
ATOM 762 C CA . GLY A 1 98 ? -11.320 4.630 20.606 1.00 97.75 98 GLY A CA 1
ATOM 763 C C . GLY A 1 98 ? -10.671 5.605 19.615 1.00 97.75 98 GLY A C 1
ATOM 764 O O . GLY A 1 98 ? -11.048 6.776 19.607 1.00 97.75 98 GLY A O 1
ATOM 765 N N . ILE A 1 99 ? -9.764 5.146 18.748 1.00 97.81 99 ILE A N 1
ATOM 766 C CA . ILE A 1 99 ? -9.166 5.977 17.689 1.00 97.81 99 ILE A CA 1
ATOM 767 C C . ILE A 1 99 ? -10.123 6.106 16.499 1.00 97.81 99 ILE A C 1
ATOM 769 O O . ILE A 1 99 ? -10.853 5.168 16.172 1.00 97.81 99 ILE A O 1
ATOM 773 N N . MET A 1 100 ? -10.166 7.275 15.853 1.00 98.44 100 MET A N 1
ATOM 774 C CA . MET A 1 100 ? -11.008 7.478 14.671 1.00 98.44 100 MET A CA 1
ATOM 775 C C . MET A 1 100 ? -10.296 6.977 13.414 1.00 98.44 100 MET A C 1
ATOM 777 O O . MET A 1 100 ? -9.123 7.274 13.209 1.00 98.44 100 MET A O 1
ATOM 781 N N . TYR A 1 101 ? -11.016 6.313 12.504 1.00 98.56 101 TYR A N 1
ATOM 782 C CA . TYR A 1 101 ? -10.433 5.83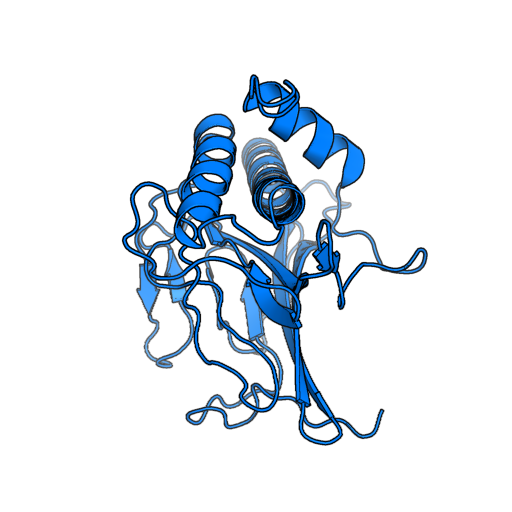2 11.238 1.00 98.56 101 TYR A CA 1
ATOM 783 C C . TYR A 1 101 ? -9.769 6.942 10.417 1.00 98.56 101 TYR A C 1
ATOM 785 O O . TYR A 1 101 ? -8.728 6.735 9.802 1.00 98.56 101 TYR A O 1
ATOM 793 N N . ARG A 1 102 ? -10.343 8.152 10.452 1.00 98.19 102 ARG A N 1
ATOM 794 C CA . ARG A 1 102 ? -9.806 9.319 9.740 1.00 98.19 102 ARG A CA 1
ATOM 795 C C . ARG A 1 102 ? -8.419 9.754 10.215 1.00 98.19 102 ARG A C 1
ATOM 797 O O . ARG A 1 102 ? -7.739 10.450 9.462 1.00 98.19 102 ARG A O 1
ATOM 804 N N . ASP A 1 103 ? -8.024 9.393 11.437 1.00 98.31 103 ASP A N 1
ATOM 805 C CA . ASP A 1 103 ? -6.770 9.851 12.033 1.00 98.31 103 ASP A CA 1
ATOM 806 C C . ASP A 1 103 ? -5.561 9.168 11.383 1.00 98.31 103 ASP A C 1
ATOM 808 O O . ASP A 1 103 ? -4.533 9.822 11.208 1.00 98.31 103 ASP A O 1
ATOM 812 N N . LEU A 1 104 ? -5.719 7.933 10.887 1.00 98.56 104 LEU A N 1
ATOM 813 C CA . LEU A 1 104 ? -4.652 7.195 10.198 1.00 98.56 104 LEU A CA 1
ATOM 814 C C . LEU A 1 104 ? -4.105 7.958 8.987 1.00 98.56 104 LEU A C 1
ATOM 816 O O . LEU A 1 104 ? -2.892 8.055 8.795 1.00 98.56 104 LEU A O 1
ATOM 820 N N . GLY A 1 105 ? -4.989 8.589 8.209 1.00 98.69 105 GLY A N 1
ATOM 821 C CA . GLY A 1 105 ? -4.580 9.395 7.063 1.00 98.69 105 GLY A CA 1
ATOM 822 C C . GLY A 1 105 ? -3.757 10.635 7.438 1.00 98.69 105 GLY A C 1
ATOM 823 O O . GLY A 1 105 ? -2.973 11.122 6.624 1.00 98.69 105 GLY A O 1
ATOM 824 N N . ASN A 1 106 ? -3.879 11.155 8.667 1.00 98.56 106 ASN A N 1
ATOM 825 C CA . ASN A 1 106 ? -3.019 12.248 9.132 1.00 98.56 106 ASN A CA 1
ATOM 826 C C . ASN A 1 106 ? -1.582 11.759 9.341 1.00 98.56 106 ASN A C 1
ATOM 828 O O . ASN A 1 106 ? -0.641 12.442 8.931 1.00 98.56 106 ASN A O 1
ATOM 832 N N . THR A 1 107 ? -1.421 10.579 9.938 1.00 98.56 107 THR A N 1
ATOM 833 C CA . THR A 1 107 ? -0.120 9.963 10.223 1.00 98.56 107 THR A CA 1
ATOM 834 C C . THR A 1 107 ? 0.584 9.544 8.937 1.00 98.56 107 THR A C 1
ATOM 836 O O . THR A 1 107 ? 1.727 9.949 8.712 1.00 98.56 107 THR A O 1
ATOM 839 N N . ILE A 1 108 ? -0.130 8.869 8.030 1.00 98.88 108 ILE A N 1
ATOM 840 C CA . ILE A 1 108 ? 0.390 8.482 6.709 1.00 98.88 108 ILE A CA 1
ATOM 841 C C . ILE A 1 108 ? 0.846 9.717 5.922 1.00 98.88 108 ILE A C 1
ATOM 843 O O . ILE A 1 108 ? 1.995 9.789 5.485 1.00 98.88 108 ILE A O 1
ATOM 847 N N . GLN A 1 109 ? -0.013 10.737 5.795 1.00 98.81 109 GLN A N 1
ATOM 848 C CA . GLN A 1 109 ? 0.325 11.967 5.072 1.00 98.81 109 GLN A CA 1
ATOM 849 C C . GLN A 1 109 ? 1.529 12.691 5.684 1.00 98.81 109 GLN A C 1
ATOM 851 O O . GLN A 1 109 ? 2.314 13.297 4.953 1.00 98.81 109 GLN A O 1
ATOM 856 N N . LYS A 1 110 ? 1.688 12.656 7.011 1.00 98.62 110 LYS A N 1
ATOM 857 C CA . LYS A 1 110 ? 2.828 13.278 7.691 1.00 98.62 110 LYS A CA 1
ATOM 858 C C . LYS A 1 110 ? 4.141 12.597 7.308 1.00 98.62 110 LYS A C 1
ATOM 860 O O . LYS A 1 110 ? 5.090 13.301 6.963 1.00 98.62 110 LYS A O 1
ATOM 865 N N . VAL A 1 111 ? 4.181 11.262 7.319 1.00 98.75 111 VAL A N 1
ATOM 866 C CA . VAL A 1 111 ? 5.353 10.495 6.865 1.00 98.75 111 VAL A CA 1
ATOM 867 C C . VAL A 1 111 ? 5.627 10.776 5.388 1.00 98.75 111 VAL A C 1
ATOM 869 O O . VAL A 1 111 ? 6.740 11.176 5.049 1.00 98.75 111 VAL A O 1
ATOM 872 N N . ALA A 1 112 ? 4.606 10.681 4.530 1.00 98.81 112 ALA A N 1
ATOM 873 C CA . ALA A 1 112 ? 4.733 10.937 3.095 1.00 98.81 112 ALA A CA 1
ATOM 874 C C . ALA A 1 112 ? 5.317 12.332 2.801 1.00 98.81 112 ALA A C 1
ATOM 876 O O . ALA A 1 112 ? 6.298 12.452 2.069 1.00 98.81 112 ALA A O 1
ATOM 877 N N . ASN A 1 113 ? 4.793 13.383 3.443 1.00 98.56 113 ASN A N 1
ATOM 878 C CA . ASN A 1 113 ? 5.267 14.756 3.251 1.00 98.56 113 ASN A CA 1
ATOM 879 C C . ASN A 1 113 ? 6.744 14.929 3.635 1.00 98.56 113 ASN A C 1
ATOM 881 O O . ASN A 1 113 ? 7.475 15.627 2.936 1.00 98.56 113 ASN A O 1
ATOM 885 N N . HIS A 1 114 ? 7.192 14.301 4.727 1.00 98.38 114 HIS A N 1
ATOM 886 C CA . HIS A 1 114 ? 8.590 14.373 5.163 1.00 98.38 114 HIS A CA 1
ATOM 887 C C . HIS A 1 114 ? 9.540 13.631 4.218 1.00 98.38 114 HIS A C 1
ATOM 889 O O . HIS A 1 114 ? 10.678 14.058 4.045 1.00 98.38 114 HIS A O 1
ATOM 895 N N . GLN A 1 115 ? 9.060 12.579 3.554 1.00 98.44 115 GLN A N 1
ATOM 896 C CA . GLN A 1 115 ? 9.804 11.894 2.496 1.00 98.44 115 GLN A CA 1
ATOM 897 C C . GLN A 1 115 ? 9.705 12.606 1.136 1.00 98.44 115 GLN A C 1
ATOM 899 O O . GLN A 1 115 ? 10.349 12.184 0.177 1.00 98.44 115 GLN A O 1
ATOM 904 N N . GLY A 1 116 ? 8.935 13.695 1.023 1.00 98.56 116 GLY A N 1
ATOM 905 C CA . GLY A 1 116 ? 8.685 14.381 -0.246 1.00 98.56 116 GLY A CA 1
ATOM 906 C C . GLY A 1 116 ? 7.842 13.558 -1.226 1.00 98.56 116 GLY A C 1
ATOM 907 O O . GLY A 1 116 ? 8.046 13.664 -2.432 1.00 98.56 116 GLY A O 1
ATOM 908 N N . LEU A 1 117 ? 6.938 12.727 -0.703 1.00 98.81 117 LEU A N 1
ATOM 909 C CA . LEU A 1 117 ? 6.017 11.866 -1.443 1.00 98.81 117 LEU A CA 1
ATOM 910 C C . LEU A 1 117 ? 4.593 12.429 -1.379 1.00 98.81 117 LEU A C 1
ATOM 912 O O . LEU A 1 117 ? 4.244 13.187 -0.468 1.00 98.81 117 LEU A O 1
ATOM 916 N N . SER A 1 118 ? 3.744 12.031 -2.322 1.00 98.88 118 SER A N 1
ATOM 917 C CA . SER A 1 118 ? 2.308 12.317 -2.277 1.00 98.88 118 SER A CA 1
ATOM 918 C C . SER A 1 118 ? 1.495 11.060 -1.966 1.00 98.88 118 SER A C 1
ATOM 920 O O . SER A 1 118 ? 1.971 9.948 -2.155 1.00 98.88 118 SER A O 1
ATOM 922 N N . VAL A 1 119 ? 0.277 11.245 -1.448 1.00 98.94 119 VAL A N 1
ATOM 923 C CA . VAL A 1 119 ? -0.622 10.153 -1.043 1.00 98.94 119 VAL A CA 1
ATOM 924 C C . VAL A 1 119 ? -1.783 10.078 -2.023 1.00 98.94 119 VAL A C 1
ATOM 926 O O . VAL A 1 119 ? -2.481 11.083 -2.207 1.00 98.94 119 VAL A O 1
ATOM 929 N N . VAL A 1 120 ? -2.000 8.908 -2.620 1.00 98.88 120 VAL A N 1
ATOM 930 C CA . VAL A 1 120 ? -3.134 8.640 -3.516 1.00 98.88 120 VAL A CA 1
ATOM 931 C C . VAL A 1 120 ? -4.462 8.831 -2.774 1.00 98.88 120 VAL A C 1
ATOM 933 O O . VAL A 1 120 ? -4.573 8.565 -1.577 1.00 98.88 120 VAL A O 1
ATOM 936 N N . LYS A 1 121 ? -5.481 9.345 -3.474 1.00 98.75 121 LYS A N 1
ATOM 937 C CA . LYS A 1 121 ? -6.782 9.696 -2.866 1.00 98.75 121 LYS A CA 1
ATOM 938 C C . LYS A 1 121 ? -7.970 8.892 -3.381 1.00 98.75 121 LYS A C 1
ATOM 940 O O . LYS A 1 121 ? -9.027 8.952 -2.758 1.00 98.75 121 LYS A O 1
ATOM 945 N N . SER A 1 122 ? -7.803 8.204 -4.503 1.00 98.75 122 SER A N 1
ATOM 946 C CA . SER A 1 122 ? -8.878 7.481 -5.190 1.00 98.75 122 SER A CA 1
ATOM 947 C C . SER A 1 122 ? -9.143 6.097 -4.589 1.00 98.75 122 SER A C 1
ATOM 949 O O . SER A 1 122 ? -10.238 5.570 -4.752 1.00 98.75 122 SER A O 1
ATOM 951 N N . TYR A 1 123 ? -8.181 5.564 -3.828 1.00 98.88 123 TYR A N 1
ATOM 952 C CA . TYR A 1 123 ? -8.223 4.246 -3.192 1.00 98.88 123 TYR A CA 1
ATOM 953 C C . TYR A 1 123 ? -7.979 4.368 -1.681 1.00 98.88 123 TYR A C 1
ATOM 955 O O . TYR A 1 123 ? -7.364 5.335 -1.208 1.00 98.88 123 TYR A O 1
ATOM 963 N N . CYS A 1 124 ? -8.497 3.417 -0.910 1.00 98.88 124 CYS A N 1
ATOM 964 C CA . CYS A 1 124 ? -8.450 3.426 0.547 1.00 98.88 124 CYS A CA 1
ATOM 965 C C . CYS A 1 124 ? -8.481 2.005 1.106 1.00 98.88 124 CYS A C 1
ATOM 967 O O . CYS A 1 124 ? -9.094 1.147 0.483 1.00 98.88 124 CYS A O 1
ATOM 969 N N . GLY A 1 125 ? -7.975 1.836 2.330 1.00 98.88 125 GLY A N 1
ATOM 970 C CA . GLY A 1 125 ? -8.202 0.622 3.104 1.00 98.88 125 GLY A CA 1
ATOM 971 C C . GLY A 1 125 ? -9.681 0.326 3.319 1.00 98.88 125 GLY A C 1
ATOM 972 O O . GLY A 1 125 ? -10.538 1.222 3.237 1.00 98.88 125 GLY A O 1
ATOM 973 N N . HIS A 1 126 ? -9.984 -0.924 3.637 1.00 98.88 126 HIS A N 1
ATOM 974 C CA . HIS A 1 126 ? -11.348 -1.414 3.771 1.00 98.88 126 HIS A CA 1
ATOM 975 C C . HIS A 1 126 ? -11.494 -2.409 4.922 1.00 98.88 126 HIS A C 1
ATOM 977 O O . HIS A 1 126 ? -10.547 -3.051 5.360 1.00 98.88 126 HIS A O 1
ATOM 983 N N . GLY A 1 127 ? -12.716 -2.584 5.421 1.00 98.75 127 GLY A N 1
ATOM 984 C CA . GLY A 1 127 ? -13.042 -3.772 6.201 1.00 98.75 127 GLY A CA 1
ATOM 985 C C . GLY A 1 127 ? -12.874 -5.028 5.346 1.00 98.75 127 GLY A C 1
ATOM 986 O O . GLY A 1 127 ? -13.286 -5.036 4.185 1.00 98.75 127 GLY A O 1
ATOM 987 N N . VAL A 1 128 ? -12.312 -6.082 5.935 1.00 98.38 128 VAL A N 1
ATOM 988 C CA . VAL A 1 128 ? -12.089 -7.381 5.285 1.00 98.38 128 VAL A CA 1
ATOM 989 C C . VAL A 1 128 ? -12.441 -8.501 6.262 1.00 98.38 128 VAL A C 1
ATOM 991 O O . VAL A 1 128 ? -12.041 -8.472 7.429 1.00 98.38 128 VAL A O 1
ATOM 994 N N . ARG A 1 129 ? -13.303 -9.427 5.826 1.00 96.06 129 ARG A N 1
ATOM 995 C CA . ARG A 1 129 ? -13.839 -10.532 6.646 1.00 96.06 129 ARG A CA 1
ATOM 996 C C . ARG A 1 129 ? -14.565 -11.555 5.767 1.00 96.06 129 ARG A C 1
ATOM 998 O O . ARG A 1 129 ? -13.956 -12.112 4.869 1.00 96.06 129 ARG A O 1
ATOM 1005 N N . ASP A 1 130 ? -15.857 -11.788 5.988 1.00 97.12 130 ASP A N 1
ATOM 1006 C CA . ASP A 1 130 ? -16.731 -12.589 5.126 1.00 97.12 130 ASP A CA 1
ATOM 1007 C C . ASP A 1 130 ? -17.022 -11.933 3.768 1.00 97.12 130 ASP A C 1
ATOM 1009 O O . ASP A 1 130 ? -17.406 -12.600 2.811 1.00 97.12 130 ASP A O 1
ATOM 1013 N N . LEU A 1 131 ? -16.794 -10.622 3.681 1.00 98.38 131 LEU A N 1
ATOM 1014 C CA . LEU A 1 131 ? -16.761 -9.853 2.444 1.00 98.38 131 LEU A CA 1
ATOM 1015 C C . LEU A 1 131 ? -15.316 -9.435 2.157 1.00 98.38 131 LEU A C 1
ATOM 1017 O O . LEU A 1 131 ? -14.600 -9.077 3.094 1.00 98.38 131 LEU A O 1
ATOM 1021 N N . PHE A 1 132 ? -14.930 -9.433 0.877 1.00 98.56 132 PHE A N 1
ATOM 1022 C CA . PHE A 1 132 ? -13.632 -8.921 0.422 1.00 98.56 132 PHE A CA 1
ATOM 1023 C C . PHE A 1 132 ? -13.495 -7.443 0.820 1.00 98.56 132 PHE A C 1
ATOM 1025 O O . PHE A 1 132 ? -12.688 -7.110 1.679 1.00 98.56 132 PHE A O 1
ATOM 1032 N N . HIS A 1 133 ? -14.366 -6.581 0.289 1.00 98.62 133 HIS A N 1
ATOM 1033 C CA . HIS A 1 133 ? -14.401 -5.157 0.622 1.00 98.62 133 HIS A CA 1
ATOM 1034 C C . HIS A 1 133 ? -15.697 -4.810 1.360 1.00 98.62 133 HIS A C 1
ATOM 1036 O O . HIS A 1 133 ? -16.798 -4.976 0.823 1.00 98.62 133 HIS A O 1
ATOM 1042 N N . CYS A 1 134 ? -15.593 -4.296 2.586 1.00 97.75 134 CYS A N 1
ATOM 1043 C CA . CYS A 1 134 ? -16.723 -3.745 3.332 1.00 97.75 134 CYS A CA 1
ATOM 1044 C C . CYS A 1 134 ? -16.326 -2.531 4.185 1.00 97.75 134 CYS A C 1
ATOM 1046 O O . CYS A 1 134 ? -15.185 -2.087 4.180 1.00 97.75 134 CYS A O 1
ATOM 1048 N N . ALA A 1 135 ? -17.275 -1.969 4.940 1.00 97.69 135 ALA A N 1
ATOM 1049 C CA . ALA A 1 135 ? -16.962 -0.910 5.896 1.00 97.69 135 ALA A CA 1
ATOM 1050 C C . ALA A 1 135 ? -15.982 -1.411 6.980 1.00 97.69 135 ALA A C 1
ATOM 1052 O O . ALA A 1 135 ? -16.090 -2.570 7.393 1.00 97.69 135 ALA A O 1
ATOM 1053 N N . PRO A 1 136 ? -15.103 -0.543 7.509 1.00 97.94 136 PRO A N 1
ATOM 1054 C CA . PRO A 1 136 ? -14.971 0.894 7.228 1.00 97.94 136 PRO A CA 1
ATOM 1055 C C . PRO A 1 136 ? -14.174 1.182 5.948 1.00 97.94 136 PRO A C 1
ATOM 1057 O O . PRO A 1 136 ? -13.320 0.395 5.582 1.00 97.94 136 PRO A O 1
ATOM 1060 N N . ASN A 1 137 ? -14.378 2.352 5.338 1.00 98.50 137 ASN A N 1
ATOM 1061 C CA . ASN A 1 137 ? -13.384 2.906 4.411 1.00 98.50 137 ASN A CA 1
ATOM 1062 C C . ASN A 1 137 ? -12.307 3.630 5.229 1.00 98.50 137 ASN A C 1
ATOM 1064 O O . ASN A 1 137 ? -12.646 4.420 6.120 1.00 98.50 137 ASN A O 1
ATOM 1068 N N . VAL A 1 138 ? -11.035 3.416 4.896 1.00 98.75 138 VAL A N 1
ATOM 1069 C CA . VAL A 1 138 ? -9.865 3.922 5.630 1.00 98.75 138 VAL A CA 1
ATOM 1070 C C . VAL A 1 138 ? -8.971 4.744 4.689 1.00 98.75 138 VAL A C 1
ATOM 1072 O O . VAL A 1 138 ? -7.997 4.242 4.138 1.00 98.75 138 VAL A O 1
ATOM 1075 N N . PRO A 1 139 ? -9.298 6.025 4.430 1.00 98.75 139 PRO A N 1
ATOM 1076 C CA . PRO A 1 139 ? -8.518 6.869 3.534 1.00 98.75 139 PRO A CA 1
ATOM 1077 C C . PRO A 1 139 ? -7.131 7.185 4.098 1.00 98.75 139 PRO A C 1
ATOM 1079 O O . PRO A 1 139 ? -6.983 7.554 5.264 1.00 98.75 139 PRO A O 1
ATOM 1082 N N . HIS A 1 140 ? -6.130 7.157 3.224 1.00 98.88 140 HIS A N 1
ATOM 1083 C CA . HIS A 1 140 ? -4.722 7.312 3.595 1.00 98.88 140 HIS A CA 1
ATOM 1084 C C . HIS A 1 140 ? -4.244 8.772 3.681 1.00 98.88 140 HIS A C 1
ATOM 1086 O O . HIS A 1 140 ? -3.138 9.042 4.140 1.00 98.88 140 HIS A O 1
ATOM 1092 N N . TYR A 1 141 ? -5.057 9.738 3.247 1.00 98.81 141 TYR A N 1
ATOM 1093 C CA . TYR A 1 141 ? -4.691 11.157 3.202 1.00 98.81 141 TYR A CA 1
ATOM 1094 C C . TYR A 1 141 ? -5.262 11.959 4.384 1.00 98.81 141 TYR A C 1
ATOM 1096 O O . TYR A 1 141 ? -6.332 11.658 4.922 1.00 98.81 141 TYR A O 1
ATOM 1104 N N . ALA A 1 142 ? -4.574 13.038 4.765 1.00 98.44 142 ALA A N 1
ATOM 1105 C CA . ALA A 1 142 ? -4.985 13.896 5.878 1.00 98.44 142 ALA A CA 1
ATOM 1106 C C . ALA A 1 142 ? -6.280 14.669 5.586 1.00 98.44 142 ALA A C 1
ATOM 1108 O O . ALA A 1 142 ? -6.588 14.997 4.438 1.00 98.44 142 ALA A O 1
ATOM 1109 N N . LYS A 1 143 ? -7.006 15.052 6.648 1.00 97.69 143 LYS A N 1
ATOM 1110 C CA . LYS A 1 143 ? -8.284 15.798 6.559 1.00 97.69 143 LYS A CA 1
ATOM 1111 C C . LYS A 1 143 ? -9.359 15.084 5.722 1.00 97.69 143 LYS A C 1
ATOM 1113 O O . LYS A 1 143 ? -10.239 15.731 5.147 1.00 97.69 143 LYS A O 1
ATOM 1118 N N . ASN A 1 144 ? -9.293 13.757 5.643 1.00 98.50 144 ASN A N 1
ATOM 1119 C CA . ASN A 1 144 ? -10.372 12.949 5.091 1.00 98.50 144 ASN A CA 1
ATOM 1120 C C . ASN A 1 144 ? -11.616 13.001 6.006 1.00 98.50 144 ASN A C 1
ATOM 1122 O O . ASN A 1 144 ? -11.587 13.531 7.120 1.00 98.50 144 ASN A O 1
ATOM 1126 N N . LYS A 1 145 ? -12.734 12.474 5.506 1.00 98.00 145 LYS A N 1
ATOM 1127 C CA . LYS A 1 145 ? -14.035 12.495 6.192 1.00 98.00 145 LYS A CA 1
ATOM 1128 C C . LYS A 1 145 ? -14.497 11.096 6.606 1.00 98.00 145 LYS A C 1
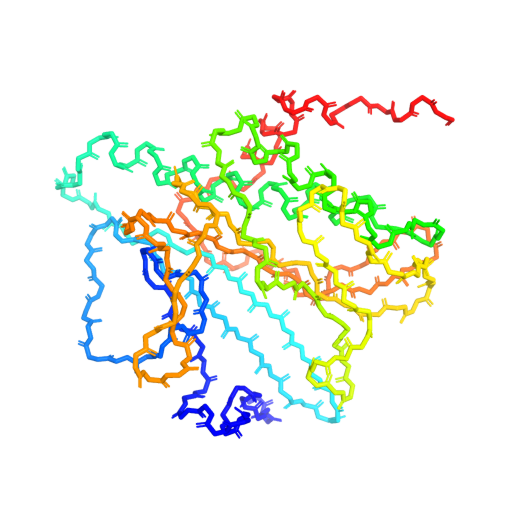ATOM 1130 O O . LYS A 1 145 ? -15.702 10.878 6.705 1.00 98.00 145 LYS A O 1
ATOM 1135 N N . ALA A 1 146 ? -13.572 10.154 6.803 1.00 97.69 146 ALA A N 1
ATOM 1136 C CA . ALA A 1 146 ? -13.933 8.803 7.211 1.00 97.69 146 ALA A CA 1
ATOM 1137 C C . ALA A 1 146 ? -14.735 8.826 8.514 1.00 97.69 146 ALA A C 1
ATOM 1139 O O . ALA A 1 146 ? -14.447 9.593 9.440 1.00 97.69 146 ALA A O 1
ATOM 1140 N N . ILE A 1 147 ? -15.773 8.000 8.547 1.00 96.06 147 ILE A N 1
ATOM 1141 C CA . ILE A 1 147 ? -16.715 7.909 9.654 1.00 96.06 147 ILE A CA 1
ATOM 1142 C C . ILE A 1 147 ? -16.363 6.674 10.474 1.00 96.06 147 ILE A C 1
ATOM 1144 O O . ILE A 1 147 ? -16.061 5.618 9.925 1.00 96.06 147 ILE A O 1
ATOM 1148 N N . GLY A 1 148 ? -16.469 6.799 11.793 1.00 97.69 148 GLY A N 1
ATOM 1149 C CA . GLY A 1 148 ? -16.369 5.675 12.712 1.00 97.69 148 GLY A CA 1
ATOM 1150 C C . GLY A 1 148 ? -15.190 5.780 13.668 1.00 97.69 148 GLY A C 1
ATOM 1151 O O . GLY A 1 148 ? -14.245 6.547 13.476 1.00 97.69 148 GLY A O 1
ATOM 1152 N N . VAL A 1 149 ? -15.298 4.987 14.724 1.00 98.31 149 VAL A N 1
ATOM 1153 C CA . VAL A 1 149 ? -14.316 4.852 15.794 1.00 98.31 149 VAL A CA 1
ATOM 1154 C C . VAL A 1 149 ? -13.989 3.372 15.899 1.00 98.31 149 VAL A C 1
ATOM 1156 O O . VAL A 1 149 ? -14.911 2.552 15.913 1.00 98.31 149 VAL A O 1
ATOM 1159 N N . MET A 1 150 ? -12.703 3.045 15.971 1.00 98.38 150 MET A N 1
ATOM 1160 C CA . MET A 1 150 ? -12.213 1.680 16.112 1.00 98.38 150 MET A CA 1
ATOM 1161 C C . MET A 1 150 ? -12.736 1.056 17.406 1.00 98.38 150 MET A C 1
ATOM 1163 O O . MET A 1 150 ? -12.735 1.683 18.470 1.00 98.38 150 MET A O 1
ATOM 1167 N N . LYS A 1 151 ? -13.164 -0.199 17.321 1.00 97.94 151 LYS A N 1
ATOM 1168 C CA . LYS A 1 151 ? -13.596 -1.031 18.443 1.00 97.94 151 LYS A CA 1
ATOM 1169 C C . LYS A 1 151 ? -12.872 -2.370 18.383 1.00 97.94 151 LYS A C 1
ATOM 1171 O O . LYS A 1 151 ? -12.472 -2.821 17.312 1.00 97.94 151 LYS A O 1
ATOM 1176 N N . LYS A 1 152 ? -12.750 -3.020 19.541 1.00 98.12 152 LYS A N 1
ATOM 1177 C CA . LYS A 1 152 ? -12.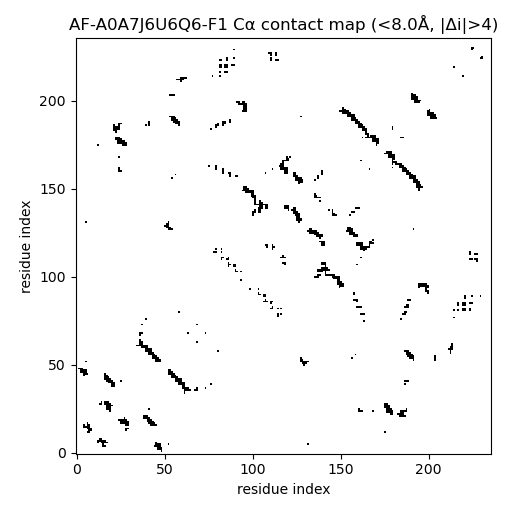253 -4.396 19.633 1.00 98.12 152 LYS A CA 1
ATOM 1178 C C . LYS A 1 152 ? -12.989 -5.295 18.633 1.00 98.12 152 LYS A C 1
ATOM 1180 O O . LYS A 1 152 ? -14.213 -5.226 18.529 1.00 98.12 152 LYS A O 1
ATOM 1185 N N . GLY A 1 153 ? -12.238 -6.132 17.928 1.00 97.19 153 GLY A N 1
ATOM 1186 C CA . GLY A 1 153 ? -12.742 -7.078 16.938 1.00 97.19 153 GLY A CA 1
ATOM 1187 C C . GLY A 1 153 ? -13.015 -6.476 15.560 1.00 97.19 153 GLY A C 1
ATOM 1188 O O . GLY A 1 153 ? -13.384 -7.219 14.657 1.00 97.19 153 GLY A O 1
ATOM 1189 N N . ASN A 1 154 ? -12.837 -5.164 15.353 1.00 97.81 154 ASN A N 1
ATOM 1190 C CA . ASN A 1 154 ? -12.817 -4.640 13.990 1.00 97.81 154 ASN A CA 1
ATOM 1191 C C . ASN A 1 154 ? -11.606 -5.202 13.242 1.00 97.81 154 ASN A C 1
ATOM 1193 O O . ASN A 1 154 ? -10.493 -5.102 13.754 1.00 97.81 154 ASN A O 1
ATOM 1197 N N . ALA A 1 155 ? -11.844 -5.736 12.044 1.00 98.19 155 ALA A N 1
ATOM 1198 C CA . ALA A 1 155 ? -10.817 -6.168 11.108 1.00 98.19 155 ALA A CA 1
ATOM 1199 C C . ALA A 1 155 ? -10.892 -5.325 9.828 1.00 98.19 155 ALA A C 1
ATOM 1201 O O . ALA A 1 155 ? -11.988 -5.108 9.301 1.00 98.19 155 ALA A O 1
ATOM 1202 N N . PHE A 1 156 ? -9.757 -4.788 9.390 1.00 98.81 156 PHE A N 1
ATOM 1203 C CA . PHE A 1 156 ? -9.648 -3.927 8.211 1.00 98.81 156 PHE A CA 1
ATOM 1204 C C . PHE A 1 156 ? -8.203 -3.857 7.710 1.00 98.81 156 PHE A C 1
ATOM 1206 O O . PHE A 1 156 ? -7.281 -4.251 8.426 1.00 98.81 156 PHE A O 1
ATOM 1213 N N . THR A 1 157 ? -8.022 -3.345 6.499 1.00 98.94 157 THR A N 1
ATOM 1214 C CA . THR A 1 157 ? -6.725 -3.134 5.864 1.00 98.94 157 THR A CA 1
ATOM 1215 C C . THR A 1 157 ? -6.216 -1.710 6.087 1.00 98.94 157 THR A C 1
ATOM 1217 O O . THR A 1 157 ? -6.980 -0.741 6.191 1.00 98.94 157 THR A O 1
ATOM 1220 N N . VAL A 1 158 ? -4.896 -1.575 6.193 1.00 98.94 158 VAL A N 1
ATOM 1221 C CA . VAL A 1 158 ? -4.190 -0.293 6.087 1.00 98.94 158 VAL A CA 1
ATOM 1222 C C . VAL A 1 158 ? -3.197 -0.444 4.946 1.00 98.94 158 VAL A C 1
ATOM 1224 O O . VAL A 1 158 ? -2.245 -1.206 5.076 1.00 98.94 158 VAL A O 1
ATOM 1227 N N . GLU A 1 159 ? -3.427 0.271 3.847 1.00 98.94 159 GLU A N 1
ATOM 1228 C CA . GLU A 1 159 ? -2.803 -0.029 2.549 1.00 98.94 159 GLU A CA 1
ATOM 1229 C C . GLU A 1 159 ? -2.386 1.237 1.771 1.00 98.94 159 GLU A C 1
ATOM 1231 O O . GLU A 1 159 ? -2.843 1.489 0.653 1.00 98.94 159 GLU A O 1
ATOM 1236 N N . PRO A 1 160 ? -1.556 2.121 2.354 1.00 98.94 160 PRO A N 1
ATOM 1237 C CA . PRO A 1 160 ? -1.220 3.386 1.717 1.00 98.94 160 PRO A CA 1
ATOM 1238 C C . PRO A 1 160 ? -0.460 3.193 0.403 1.00 98.94 160 PRO A C 1
ATOM 1240 O O . PRO A 1 160 ? 0.605 2.582 0.370 1.00 98.94 160 PRO A O 1
ATOM 1243 N N . MET A 1 161 ? -0.963 3.832 -0.652 1.00 98.94 161 MET A N 1
ATOM 1244 C CA . MET A 1 161 ? -0.254 4.021 -1.917 1.00 98.94 161 MET A CA 1
ATOM 1245 C C . MET A 1 161 ? 0.377 5.415 -1.944 1.00 98.94 161 MET A C 1
ATOM 1247 O O . MET A 1 161 ? -0.331 6.435 -1.875 1.00 98.94 161 MET A O 1
ATOM 1251 N N . LEU A 1 162 ? 1.706 5.471 -2.031 1.00 98.94 162 LEU A N 1
ATOM 1252 C CA . LEU A 1 162 ? 2.460 6.721 -2.125 1.00 98.94 162 LEU A CA 1
ATOM 1253 C C . LEU A 1 162 ? 3.104 6.871 -3.499 1.00 98.94 162 LEU A C 1
ATOM 1255 O O . LEU A 1 162 ? 3.531 5.894 -4.100 1.00 98.94 162 LEU A O 1
ATOM 1259 N N . ASN A 1 163 ? 3.236 8.112 -3.966 1.00 98.94 163 ASN A N 1
ATOM 1260 C CA . ASN A 1 163 ? 3.824 8.429 -5.266 1.00 98.94 163 ASN A CA 1
ATOM 1261 C C . ASN A 1 163 ? 5.037 9.352 -5.106 1.00 98.94 163 ASN A C 1
ATOM 1263 O O . ASN A 1 163 ? 5.019 10.289 -4.302 1.00 98.94 163 ASN A O 1
ATOM 1267 N N . LEU A 1 164 ? 6.054 9.173 -5.957 1.00 98.81 164 LEU A N 1
ATOM 1268 C CA 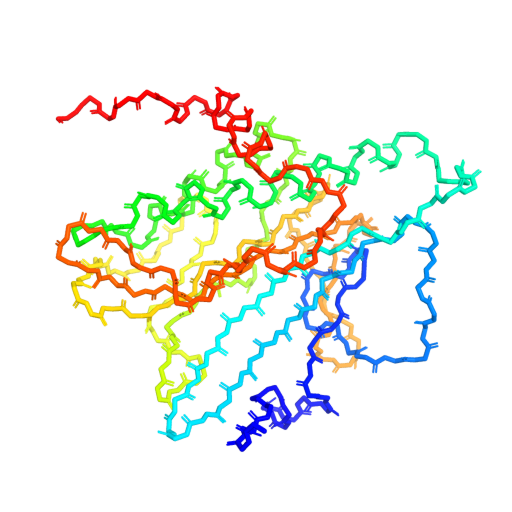. LEU A 1 164 ? 7.157 10.142 -6.112 1.00 98.81 164 LEU A CA 1
ATOM 1269 C C . LEU A 1 164 ? 6.696 11.492 -6.683 1.00 98.81 164 LEU A C 1
ATOM 1271 O O . LEU A 1 164 ? 7.399 12.501 -6.596 1.00 98.81 164 LEU A O 1
ATOM 1275 N N . GLY A 1 165 ? 5.560 11.476 -7.370 1.00 98.50 165 GLY A N 1
ATOM 1276 C CA . GLY A 1 165 ? 5.025 12.585 -8.133 1.00 98.50 165 GLY A CA 1
ATOM 1277 C C . GLY A 1 165 ? 3.739 13.143 -7.557 1.00 98.50 165 GLY A C 1
ATOM 1278 O O . GLY A 1 165 ? 3.593 13.353 -6.352 1.00 98.50 165 GLY A O 1
ATOM 1279 N N . THR A 1 166 ? 2.795 13.403 -8.450 1.00 98.62 166 THR A N 1
ATOM 1280 C CA . THR A 1 166 ? 1.441 13.832 -8.108 1.00 98.62 166 THR A CA 1
ATOM 1281 C C . THR A 1 166 ? 0.614 12.714 -7.467 1.00 98.62 166 THR A C 1
ATOM 1283 O O . THR A 1 166 ? 0.820 11.536 -7.738 1.00 98.62 166 THR A O 1
ATOM 1286 N N . TYR A 1 167 ? -0.378 13.088 -6.651 1.00 98.75 167 TYR A N 1
ATOM 1287 C CA . TYR A 1 167 ? -1.337 12.138 -6.066 1.00 98.75 167 TYR A CA 1
ATOM 1288 C C . TYR A 1 167 ? -2.390 11.655 -7.070 1.00 98.75 167 TYR A C 1
ATOM 1290 O O . TYR A 1 167 ? -3.193 10.785 -6.746 1.00 98.75 167 TYR A O 1
ATOM 1298 N N . LYS A 1 168 ? -2.467 12.320 -8.228 1.00 98.75 168 LYS A N 1
ATOM 1299 C CA . LYS A 1 168 ? -3.485 12.068 -9.241 1.00 98.75 168 LYS A CA 1
ATOM 1300 C C . LYS A 1 168 ? -3.177 10.779 -9.985 1.00 98.75 168 LYS A C 1
ATOM 1302 O O . LYS A 1 168 ? -2.038 10.549 -10.387 1.00 98.75 168 LYS A O 1
ATOM 1307 N N . ASP A 1 169 ? -4.228 10.031 -10.235 1.00 98.81 169 ASP A N 1
ATOM 1308 C CA . ASP A 1 169 ? -4.233 8.775 -10.957 1.00 98.81 169 ASP A CA 1
ATOM 1309 C C . ASP A 1 169 ? -5.037 8.878 -12.259 1.00 98.81 169 ASP A C 1
ATOM 1311 O O . ASP A 1 169 ? -5.781 9.838 -12.496 1.00 98.81 169 ASP A O 1
ATOM 1315 N N . ARG A 1 170 ? -4.846 7.885 -13.122 1.00 98.69 170 ARG A N 1
ATOM 1316 C CA . ARG A 1 170 ? -5.720 7.573 -14.253 1.00 98.69 170 ARG A CA 1
ATOM 1317 C C . ARG A 1 170 ? -5.803 6.057 -14.410 1.00 98.69 170 ARG A C 1
ATOM 1319 O O . ARG A 1 170 ? -4.811 5.366 -14.192 1.00 98.69 170 ARG A O 1
ATOM 1326 N N . THR A 1 171 ? -6.947 5.567 -14.860 1.00 98.81 171 THR A N 1
ATOM 1327 C CA . THR A 1 171 ? -7.155 4.145 -15.159 1.00 98.81 171 THR A CA 1
ATOM 1328 C C . THR A 1 171 ? -6.811 3.854 -16.619 1.00 98.81 171 THR A C 1
ATOM 1330 O O . THR A 1 171 ? -7.080 4.673 -17.506 1.00 98.81 171 THR A O 1
ATOM 1333 N N . TRP A 1 172 ? -6.177 2.715 -16.877 1.00 98.62 172 TRP A N 1
ATOM 1334 C CA . TRP A 1 172 ? -5.940 2.213 -18.229 1.00 98.62 172 TRP A CA 1
ATOM 1335 C C . TRP A 1 172 ? -7.232 1.714 -18.900 1.00 98.62 172 TRP A C 1
ATOM 1337 O O . TRP A 1 172 ? -8.244 1.521 -18.231 1.00 98.62 172 TRP A O 1
ATOM 1347 N N . PRO A 1 173 ? -7.222 1.485 -20.230 1.00 98.50 173 PRO A N 1
ATOM 1348 C CA . PRO A 1 173 ? -8.379 0.954 -20.961 1.00 98.50 173 PRO A CA 1
ATOM 1349 C C . PRO A 1 173 ? -8.796 -0.476 -20.585 1.00 98.50 173 PRO A C 1
ATOM 1351 O O . PRO A 1 173 ? -9.766 -0.976 -21.144 1.00 98.50 173 PRO A O 1
ATOM 1354 N N . ASP A 1 174 ? -8.045 -1.147 -19.709 1.00 98.06 174 ASP A N 1
ATOM 1355 C CA . ASP A 1 174 ? -8.412 -2.450 -19.148 1.00 98.06 174 ASP A CA 1
ATOM 1356 C C . ASP A 1 174 ? -9.410 -2.338 -17.979 1.00 98.06 174 ASP A C 1
ATOM 1358 O O . ASP A 1 174 ? -9.806 -3.366 -17.440 1.00 98.06 174 ASP A O 1
ATOM 1362 N N . ASP A 1 175 ? -9.810 -1.112 -17.612 1.00 98.12 175 ASP A N 1
ATOM 1363 C CA . ASP A 1 175 ? -10.722 -0.750 -16.519 1.00 98.12 175 ASP A CA 1
ATOM 1364 C C . ASP A 1 175 ? -10.213 -1.050 -15.093 1.00 98.12 175 ASP A C 1
ATOM 1366 O O . ASP A 1 175 ? -10.933 -0.804 -14.123 1.00 98.12 175 ASP A O 1
ATOM 1370 N N . TRP A 1 176 ? -8.965 -1.506 -14.934 1.00 98.69 176 TRP A N 1
ATOM 1371 C CA . TRP A 1 176 ? -8.402 -1.899 -13.637 1.00 98.69 176 TRP A CA 1
ATOM 1372 C C . TRP A 1 176 ? -7.098 -1.192 -13.302 1.00 98.69 176 TRP A C 1
ATOM 1374 O O . TRP A 1 176 ? -6.995 -0.594 -12.230 1.00 98.69 176 TRP A O 1
ATOM 1384 N N . THR A 1 177 ? -6.116 -1.242 -14.203 1.00 98.88 177 THR A N 1
ATOM 1385 C CA . THR A 1 177 ? -4.750 -0.807 -13.914 1.00 98.88 177 THR A CA 1
ATOM 1386 C C . THR A 1 177 ? -4.740 0.695 -13.651 1.00 98.88 177 THR A C 1
ATOM 1388 O O . THR A 1 177 ? -4.999 1.510 -14.544 1.00 98.88 177 THR A O 1
ATOM 1391 N N . SER A 1 178 ? -4.447 1.074 -12.407 1.00 98.88 178 SER A N 1
ATOM 1392 C CA . SER A 1 178 ? -4.367 2.471 -11.994 1.00 98.88 178 SER A CA 1
ATOM 1393 C C . SER A 1 178 ? -2.928 2.938 -12.044 1.00 98.88 178 SER A C 1
ATOM 1395 O O . SER A 1 178 ? -2.057 2.306 -11.455 1.00 98.88 178 SER A O 1
ATOM 1397 N N . VAL A 1 179 ? -2.653 4.044 -12.728 1.00 98.94 179 VAL A N 1
ATOM 1398 C CA . VAL A 1 179 ? -1.293 4.583 -12.857 1.00 98.94 179 VAL A CA 1
ATOM 1399 C C . VAL A 1 179 ? -1.224 6.036 -12.429 1.00 98.94 179 VAL A C 1
ATOM 1401 O O . VAL A 1 179 ? -2.201 6.784 -12.545 1.00 98.94 179 VAL A O 1
ATOM 1404 N N . THR A 1 180 ? -0.049 6.473 -11.983 1.00 98.94 180 THR A N 1
ATOM 1405 C CA . THR A 1 180 ? 0.189 7.892 -11.705 1.00 98.94 180 THR A CA 1
ATOM 1406 C C . THR A 1 180 ? -0.004 8.735 -12.968 1.00 98.94 180 THR A C 1
ATOM 1408 O O . THR A 1 180 ? 0.373 8.363 -14.084 1.00 98.94 180 THR A O 1
ATOM 1411 N N . LEU A 1 181 ? -0.601 9.919 -12.810 1.00 98.75 181 LEU A N 1
ATOM 1412 C CA . LEU A 1 181 ? -0.882 10.806 -13.942 1.00 98.75 181 LEU A CA 1
ATOM 1413 C C . LEU A 1 181 ? 0.401 11.364 -14.587 1.00 98.75 181 LEU A C 1
ATOM 1415 O O . LEU A 1 181 ? 0.389 11.702 -15.768 1.00 98.75 181 LEU A O 1
ATOM 1419 N N . ASP A 1 182 ? 1.490 11.482 -13.822 1.00 98.69 182 ASP A N 1
ATOM 1420 C CA . ASP A 1 182 ? 2.782 12.000 -14.288 1.00 98.69 182 ASP A CA 1
ATOM 1421 C C . ASP A 1 182 ? 3.805 10.908 -14.649 1.00 98.69 182 ASP A C 1
ATOM 1423 O O . ASP A 1 182 ? 4.940 11.241 -14.994 1.00 98.69 182 ASP A O 1
ATOM 1427 N N . GLY A 1 183 ? 3.416 9.628 -14.591 1.00 98.62 183 GLY A N 1
ATOM 1428 C CA . GLY A 1 183 ? 4.266 8.487 -14.945 1.00 98.62 183 GLY A CA 1
ATOM 1429 C C . GLY A 1 183 ? 5.417 8.229 -13.970 1.00 98.62 183 GLY A C 1
ATOM 1430 O O . GLY A 1 183 ? 6.337 7.480 -14.291 1.00 98.62 183 GLY A O 1
ATOM 1431 N N . LYS A 1 184 ? 5.420 8.860 -12.790 1.00 98.75 184 LYS A N 1
ATOM 1432 C CA . LYS A 1 184 ? 6.407 8.566 -11.745 1.00 98.75 184 LYS A CA 1
ATOM 1433 C C . LYS A 1 184 ? 5.998 7.342 -10.932 1.00 98.75 184 LYS A C 1
ATOM 1435 O O . LYS A 1 184 ? 4.818 7.023 -10.823 1.00 98.75 184 LYS A O 1
ATOM 1440 N N . ARG A 1 185 ? 6.985 6.693 -10.309 1.00 98.88 185 ARG A N 1
ATOM 1441 C CA . ARG A 1 185 ? 6.770 5.473 -9.521 1.00 98.88 185 ARG A CA 1
ATOM 1442 C C . ARG A 1 185 ? 5.796 5.671 -8.353 1.00 98.88 185 ARG A C 1
ATOM 1444 O O . ARG A 1 185 ? 5.795 6.732 -7.713 1.00 98.88 185 ARG A O 1
ATOM 1451 N N . SER A 1 186 ? 5.038 4.616 -8.078 1.00 98.94 186 SER A N 1
ATOM 1452 C CA . SER A 1 186 ? 4.170 4.420 -6.923 1.00 98.94 186 SER A CA 1
ATOM 1453 C C . SER A 1 186 ? 4.599 3.167 -6.158 1.00 98.94 186 SER A C 1
ATOM 1455 O O . SER A 1 186 ? 5.197 2.260 -6.731 1.00 98.94 186 SER A O 1
ATOM 1457 N N . ALA A 1 187 ? 4.359 3.135 -4.854 1.00 98.94 187 ALA A N 1
ATOM 1458 C CA . ALA A 1 187 ? 4.582 1.956 -4.029 1.00 98.94 187 ALA A CA 1
ATOM 1459 C C . ALA A 1 187 ? 3.438 1.796 -3.033 1.00 98.94 187 ALA A C 1
ATOM 1461 O O . ALA A 1 187 ? 2.844 2.785 -2.592 1.00 98.94 187 ALA A O 1
ATOM 1462 N N . GLN A 1 188 ? 3.188 0.548 -2.648 1.00 98.94 188 GLN A N 1
ATOM 1463 C CA . GLN A 1 188 ? 2.159 0.166 -1.688 1.00 98.94 188 GLN A CA 1
ATOM 1464 C C . GLN A 1 188 ? 2.679 -0.938 -0.757 1.00 98.94 188 GLN A C 1
ATOM 1466 O O . GLN A 1 188 ? 3.520 -1.761 -1.136 1.00 98.94 188 GLN A O 1
ATOM 1471 N N . PHE A 1 189 ? 2.208 -0.902 0.481 1.00 98.94 189 PHE A N 1
ATOM 1472 C CA . PHE A 1 189 ? 2.288 -2.003 1.432 1.00 98.94 189 PHE A CA 1
ATOM 1473 C C . PHE A 1 189 ? 0.934 -2.121 2.101 1.00 98.94 189 PHE A C 1
ATOM 1475 O O . PHE A 1 189 ? 0.281 -1.096 2.310 1.00 98.94 189 PHE A O 1
ATOM 1482 N N . GLU A 1 190 ? 0.560 -3.333 2.481 1.00 98.94 190 GLU A N 1
ATOM 1483 C CA . GLU A 1 190 ? -0.708 -3.592 3.137 1.00 98.94 190 GLU A CA 1
ATOM 1484 C C . GLU A 1 190 ? -0.618 -4.672 4.199 1.00 98.94 190 GLU A C 1
ATOM 1486 O O . GLU A 1 190 ? 0.031 -5.712 4.039 1.00 98.94 190 GLU A O 1
ATOM 1491 N N . HIS A 1 191 ? -1.378 -4.443 5.263 1.00 98.88 191 HIS A N 1
ATOM 1492 C CA . HIS A 1 191 ? -1.717 -5.479 6.213 1.00 98.88 191 HIS A CA 1
ATOM 1493 C C . HIS A 1 191 ? -3.205 -5.511 6.525 1.00 98.88 191 HIS A C 1
ATOM 1495 O O . HIS A 1 191 ? -3.816 -4.475 6.801 1.00 98.88 191 HIS A O 1
ATOM 1501 N N . THR A 1 192 ? -3.732 -6.731 6.633 1.00 98.88 192 THR A N 1
ATOM 1502 C CA . THR A 1 192 ? -4.955 -7.005 7.381 1.00 98.88 192 THR A CA 1
ATOM 1503 C C . THR A 1 192 ? -4.647 -6.982 8.878 1.00 98.88 192 THR A C 1
ATOM 1505 O O . THR A 1 192 ? -3.794 -7.726 9.376 1.00 98.88 192 THR A O 1
ATOM 1508 N N . ILE A 1 193 ? -5.382 -6.156 9.619 1.00 98.69 193 ILE A N 1
ATOM 1509 C CA . ILE A 1 193 ? -5.243 -6.018 11.069 1.00 98.69 193 ILE A CA 1
ATOM 1510 C C . ILE A 1 193 ? -6.549 -6.322 11.797 1.00 98.69 193 ILE A C 1
ATOM 1512 O O . ILE A 1 193 ? -7.630 -6.149 11.235 1.00 98.69 193 ILE A O 1
ATOM 1516 N N . ILE A 1 194 ? -6.461 -6.726 13.067 1.00 98.31 194 ILE A N 1
ATOM 1517 C CA . ILE A 1 194 ? -7.611 -6.866 13.966 1.00 98.31 194 ILE A CA 1
ATOM 1518 C C . ILE A 1 194 ? -7.381 -6.128 15.286 1.00 98.31 194 ILE A C 1
ATOM 1520 O O . ILE A 1 194 ? -6.308 -6.177 15.886 1.00 98.31 194 ILE A O 1
ATOM 1524 N N . LEU A 1 195 ? -8.402 -5.416 15.756 1.00 98.06 195 LEU A N 1
ATOM 1525 C CA . LEU A 1 195 ? -8.311 -4.607 16.970 1.00 98.06 195 LEU A CA 1
ATOM 1526 C C . LEU A 1 195 ? -8.445 -5.484 18.219 1.00 98.06 195 LEU A C 1
ATOM 1528 O O . LEU A 1 195 ? -9.485 -6.109 18.448 1.00 98.06 195 LEU A O 1
ATOM 1532 N N . ALA A 1 196 ? -7.410 -5.475 19.054 1.00 94.69 196 ALA A N 1
ATOM 1533 C CA . ALA A 1 196 ? -7.373 -6.143 20.351 1.00 94.69 196 ALA A CA 1
ATOM 1534 C C . ALA A 1 196 ? -7.891 -5.214 21.469 1.00 94.69 196 ALA A C 1
ATOM 1536 O O . ALA A 1 196 ? -8.373 -4.111 21.210 1.00 94.69 196 ALA A O 1
ATOM 1537 N N . ASP A 1 197 ? -7.808 -5.648 22.732 1.00 91.81 197 ASP A N 1
ATOM 1538 C CA . ASP A 1 197 ? -8.288 -4.854 23.876 1.00 91.81 197 ASP A CA 1
ATOM 1539 C C . ASP A 1 197 ? -7.567 -3.504 24.020 1.00 91.81 197 ASP A C 1
ATOM 1541 O O . ASP A 1 197 ? -8.213 -2.479 24.222 1.00 91.81 197 ASP A O 1
ATOM 1545 N N . ASN A 1 198 ? -6.238 -3.493 23.882 1.00 89.25 198 ASN A N 1
ATOM 1546 C CA . ASN A 1 198 ? -5.397 -2.313 24.125 1.00 89.25 198 ASN A CA 1
ATOM 1547 C C . ASN A 1 198 ? -4.450 -1.997 22.954 1.00 89.25 198 ASN A C 1
ATOM 1549 O O . ASN A 1 198 ? -3.400 -1.390 23.156 1.00 89.25 198 ASN A O 1
ATOM 1553 N N . GLY A 1 199 ? -4.797 -2.420 21.739 1.00 93.44 199 GLY A N 1
ATOM 1554 C CA . GLY A 1 199 ? -3.930 -2.272 20.574 1.00 93.44 199 GLY A CA 1
ATOM 1555 C C . GLY A 1 199 ? -4.477 -2.994 19.354 1.00 93.44 199 GLY A C 1
ATOM 1556 O O . GLY A 1 199 ? -5.692 -3.115 19.179 1.00 93.44 199 GLY A O 1
ATOM 1557 N N . VAL A 1 200 ? -3.562 -3.509 18.546 1.00 97.56 200 VAL A N 1
ATOM 1558 C CA . VAL A 1 200 ? -3.840 -4.166 17.275 1.00 97.56 200 VAL A CA 1
ATOM 1559 C C . VAL A 1 200 ? -2.977 -5.416 17.133 1.00 97.56 200 VAL A C 1
ATOM 1561 O O . VAL A 1 200 ? -1.849 -5.457 17.621 1.00 97.56 200 VAL A O 1
ATOM 1564 N N . GLU A 1 201 ? -3.514 -6.428 16.468 1.00 98.19 201 GLU A N 1
ATOM 1565 C CA . GLU A 1 201 ? -2.776 -7.587 15.981 1.00 98.19 201 GLU A CA 1
ATOM 1566 C C . GLU A 1 201 ? -2.713 -7.522 14.451 1.00 98.19 201 GLU A C 1
ATOM 1568 O O . GLU A 1 201 ? -3.721 -7.268 13.788 1.00 98.19 201 GLU A O 1
ATOM 1573 N N . ILE A 1 202 ? -1.519 -7.724 13.892 1.00 98.56 202 ILE A N 1
ATOM 1574 C CA . ILE A 1 202 ? -1.290 -7.761 12.446 1.00 98.56 202 ILE A CA 1
ATOM 1575 C C . ILE A 1 202 ? -1.415 -9.216 11.998 1.00 98.56 202 ILE A C 1
ATOM 1577 O O . ILE A 1 202 ? -0.513 -10.017 12.235 1.00 98.56 202 ILE A O 1
ATOM 1581 N N . LEU A 1 203 ? -2.532 -9.561 11.357 1.00 98.44 203 LEU A N 1
ATOM 1582 C CA . LEU A 1 203 ? -2.844 -10.945 10.979 1.00 98.44 203 LEU A CA 1
ATOM 1583 C C . LEU A 1 203 ? -1.977 -11.451 9.821 1.00 98.44 203 LEU A C 1
ATOM 1585 O O . LEU A 1 203 ? -1.773 -12.651 9.668 1.00 98.44 203 LEU A O 1
ATOM 1589 N N . THR A 1 204 ? -1.456 -10.526 9.021 1.00 98.62 204 THR A N 1
ATOM 1590 C CA . THR A 1 204 ? -0.607 -10.784 7.852 1.00 98.62 204 THR A CA 1
ATOM 1591 C C . THR A 1 204 ? 0.843 -10.371 8.098 1.00 98.62 204 THR A C 1
ATOM 1593 O O . THR A 1 204 ? 1.544 -9.962 7.175 1.00 98.62 204 THR A O 1
ATOM 1596 N N . ALA A 1 205 ? 1.286 -10.413 9.358 1.00 98.06 205 ALA A N 1
ATOM 1597 C CA . ALA A 1 205 ? 2.649 -10.061 9.723 1.00 98.06 205 ALA A CA 1
ATOM 1598 C C . ALA A 1 205 ? 3.665 -10.975 9.026 1.00 98.06 205 ALA A C 1
ATOM 1600 O O . ALA A 1 205 ? 3.443 -12.175 8.844 1.00 98.06 205 ALA A O 1
ATOM 1601 N N . ARG A 1 206 ? 4.815 -10.397 8.683 1.00 97.88 206 ARG A N 1
ATOM 1602 C CA . ARG A 1 206 ? 5.953 -11.143 8.146 1.00 97.88 206 ARG A CA 1
ATOM 1603 C C . ARG A 1 206 ? 6.472 -12.163 9.163 1.00 97.88 206 ARG A C 1
ATOM 1605 O O . ARG A 1 206 ? 6.472 -11.913 10.368 1.00 97.88 206 ARG A O 1
ATOM 1612 N N . LEU A 1 207 ? 6.979 -13.280 8.654 1.00 97.19 207 LEU A N 1
ATOM 1613 C CA . LEU A 1 207 ? 7.669 -14.312 9.425 1.00 97.19 207 LEU A CA 1
ATOM 1614 C C . LEU A 1 207 ? 9.195 -14.169 9.257 1.00 97.19 207 LEU A C 1
ATOM 1616 O O . LEU A 1 207 ? 9.643 -13.510 8.314 1.00 97.19 207 LEU A O 1
ATOM 1620 N N . PRO A 1 208 ? 10.023 -14.771 10.135 1.00 95.19 208 PRO A N 1
ATOM 1621 C CA . PRO A 1 208 ? 11.486 -14.709 10.024 1.00 95.19 208 PRO A CA 1
ATOM 1622 C C . PRO A 1 208 ? 12.042 -15.161 8.662 1.00 95.19 208 PRO A C 1
ATOM 1624 O O . PRO A 1 208 ? 13.081 -14.675 8.224 1.00 95.19 208 PRO A O 1
ATOM 1627 N N . GLU A 1 209 ? 11.350 -16.078 7.991 1.00 96.12 209 GLU A N 1
ATOM 1628 C CA . GLU A 1 209 ? 11.682 -16.608 6.670 1.00 96.12 209 GLU A CA 1
ATOM 1629 C C . GLU A 1 209 ? 11.148 -15.772 5.495 1.00 96.12 209 GLU A C 1
ATOM 1631 O O . GLU A 1 209 ? 11.456 -16.082 4.342 1.00 96.12 209 GLU A O 1
ATOM 1636 N N . SER A 1 210 ? 10.349 -14.728 5.747 1.00 97.38 210 SER A N 1
ATOM 1637 C CA . SER A 1 210 ? 9.801 -13.887 4.682 1.00 97.38 210 SER A CA 1
ATOM 1638 C C . SER A 1 210 ? 10.935 -13.205 3.889 1.00 97.38 210 SER A C 1
ATOM 1640 O O . SER A 1 210 ? 11.833 -12.601 4.486 1.00 97.38 210 SER A O 1
ATOM 1642 N N . PRO A 1 211 ? 10.903 -13.239 2.542 1.00 96.19 211 PRO A N 1
ATOM 1643 C CA . PRO A 1 211 ? 11.991 -12.737 1.701 1.00 96.19 211 PRO A CA 1
ATOM 1644 C C . PRO A 1 211 ? 12.124 -11.215 1.784 1.00 96.19 211 PRO A C 1
ATOM 1646 O O . PRO A 1 211 ? 11.127 -10.506 1.892 1.00 96.19 211 PRO A O 1
ATOM 1649 N N . SER A 1 212 ? 13.351 -10.695 1.718 1.00 95.75 212 SER A N 1
ATOM 1650 C CA . SER A 1 212 ? 13.600 -9.248 1.784 1.00 95.75 212 SER A CA 1
ATOM 1651 C C . SER A 1 212 ? 12.916 -8.486 0.641 1.00 95.75 212 SER A C 1
ATOM 1653 O O . SER A 1 212 ? 12.980 -8.903 -0.513 1.00 95.75 212 SER A O 1
ATOM 1655 N N . CYS A 1 213 ? 12.361 -7.311 0.950 1.00 96.56 213 CYS A N 1
ATOM 1656 C CA . CYS A 1 213 ? 11.858 -6.356 -0.044 1.00 96.56 213 CYS A CA 1
ATOM 1657 C C . CYS A 1 213 ? 12.960 -5.485 -0.683 1.00 96.56 213 CYS A C 1
ATOM 1659 O O . CYS A 1 213 ? 12.658 -4.576 -1.454 1.00 96.56 213 CYS A O 1
ATOM 1661 N N . GLY A 1 214 ? 14.238 -5.740 -0.373 1.00 95.69 214 GLY A N 1
ATOM 1662 C CA . GLY A 1 214 ? 15.380 -4.985 -0.905 1.00 95.69 214 GLY A CA 1
ATOM 1663 C C . GLY A 1 214 ? 15.836 -3.809 -0.031 1.00 95.69 214 GLY A C 1
ATOM 1664 O O . GLY A 1 214 ? 16.637 -2.987 -0.476 1.00 95.69 214 GLY A O 1
ATOM 1665 N N . PHE A 1 215 ? 15.353 -3.718 1.211 1.00 96.31 215 PHE A N 1
ATOM 1666 C CA . PHE A 1 215 ? 15.765 -2.718 2.199 1.00 96.31 215 PHE A CA 1
ATOM 1667 C C . PHE A 1 215 ? 15.615 -3.245 3.636 1.00 96.31 215 PHE A C 1
ATOM 1669 O O . PHE A 1 215 ? 15.004 -4.289 3.867 1.00 96.31 215 PHE A O 1
ATOM 1676 N N . ASP A 1 216 ? 16.194 -2.521 4.596 1.00 97.38 216 ASP A N 1
ATOM 1677 C CA . ASP A 1 216 ? 16.060 -2.790 6.031 1.00 97.38 216 ASP A CA 1
ATOM 1678 C C . ASP A 1 216 ? 14.798 -2.093 6.565 1.00 97.38 216 ASP A C 1
ATOM 1680 O O . ASP A 1 216 ? 14.749 -0.863 6.673 1.00 97.38 216 ASP A O 1
ATOM 1684 N N . MET A 1 217 ? 13.764 -2.887 6.850 1.00 97.12 217 MET A N 1
ATOM 1685 C CA . MET A 1 217 ? 12.445 -2.408 7.268 1.00 97.12 217 MET A CA 1
ATOM 1686 C C . MET A 1 217 ? 12.464 -1.696 8.625 1.00 97.12 217 MET A C 1
ATOM 1688 O O . MET A 1 217 ? 11.820 -0.654 8.772 1.00 97.12 217 MET A O 1
ATOM 1692 N N . ASP A 1 218 ? 13.225 -2.204 9.596 1.00 96.62 218 ASP A N 1
ATOM 1693 C CA . ASP A 1 218 ? 13.292 -1.625 10.941 1.00 96.62 218 ASP A CA 1
ATOM 1694 C C . ASP A 1 218 ? 14.047 -0.295 10.918 1.00 96.62 218 ASP A C 1
ATOM 1696 O O . ASP A 1 218 ? 13.592 0.706 11.485 1.00 96.62 218 ASP A O 1
ATOM 1700 N N . ALA A 1 219 ? 15.172 -0.251 10.198 1.00 97.62 219 ALA A N 1
ATOM 1701 C CA . ALA A 1 219 ? 15.934 0.978 10.015 1.00 97.62 219 ALA A CA 1
ATOM 1702 C C . ALA A 1 219 ? 15.120 2.043 9.261 1.00 97.62 219 ALA A C 1
ATOM 1704 O O . ALA A 1 219 ? 15.143 3.220 9.638 1.00 97.62 219 ALA A O 1
ATOM 1705 N N . ALA A 1 220 ? 14.377 1.642 8.222 1.00 97.81 220 ALA A N 1
ATOM 1706 C CA . ALA A 1 220 ? 13.489 2.528 7.475 1.00 97.81 220 ALA A CA 1
ATOM 1707 C C . ALA A 1 220 ? 12.384 3.110 8.367 1.00 97.81 220 ALA A C 1
ATOM 1709 O O . ALA A 1 220 ? 12.219 4.332 8.420 1.00 97.81 220 ALA A O 1
ATOM 1710 N N . LEU A 1 221 ? 11.677 2.258 9.119 1.00 98.12 221 LEU A N 1
ATOM 1711 C CA . LEU A 1 221 ? 10.615 2.676 10.032 1.00 98.12 221 LEU A CA 1
ATOM 1712 C C . LEU A 1 221 ? 11.135 3.657 11.089 1.00 98.12 221 LEU A C 1
ATOM 1714 O O . LEU A 1 221 ? 10.571 4.741 11.262 1.00 98.12 221 LEU A O 1
ATOM 1718 N N . ALA A 1 222 ? 12.238 3.318 11.763 1.00 97.38 222 ALA A N 1
ATOM 1719 C CA . ALA A 1 222 ? 12.821 4.157 12.806 1.00 97.38 222 ALA A CA 1
ATOM 1720 C C . ALA A 1 222 ? 13.224 5.545 12.280 1.00 97.38 222 ALA A C 1
ATOM 1722 O O . ALA A 1 222 ? 12.893 6.566 12.897 1.00 97.38 222 ALA A O 1
ATOM 1723 N N . ARG A 1 223 ? 13.894 5.589 11.120 1.00 97.62 223 ARG A N 1
ATOM 1724 C CA . ARG A 1 223 ? 14.343 6.832 10.483 1.00 97.62 223 ARG A CA 1
ATOM 1725 C C . ARG A 1 223 ? 13.163 7.698 10.044 1.00 97.62 223 ARG A C 1
ATOM 1727 O O . ARG A 1 223 ? 13.087 8.864 10.430 1.00 97.62 223 ARG A O 1
ATOM 1734 N N . CYS A 1 224 ? 12.212 7.135 9.300 1.00 97.75 224 CYS A N 1
ATOM 1735 C CA . CYS A 1 224 ? 11.057 7.884 8.808 1.00 97.75 224 CYS A CA 1
ATOM 1736 C C . CYS A 1 224 ? 10.180 8.413 9.956 1.00 97.75 224 CYS A C 1
ATOM 1738 O O . CYS A 1 224 ? 9.726 9.558 9.895 1.00 97.75 224 CYS A O 1
ATOM 1740 N N . LYS A 1 225 ? 9.999 7.648 11.045 1.00 96.81 225 LYS A N 1
ATOM 1741 C CA . LYS A 1 225 ? 9.297 8.131 12.249 1.00 96.81 225 LYS A CA 1
ATOM 1742 C C . LYS A 1 225 ? 10.048 9.251 12.958 1.00 96.81 225 LYS A C 1
ATOM 1744 O O . LYS A 1 225 ? 9.417 10.196 13.440 1.00 96.81 225 LYS A O 1
ATOM 1749 N N . GLN A 1 226 ? 11.377 9.170 13.037 1.00 96.19 226 GLN A N 1
ATOM 1750 C CA . GLN A 1 226 ? 12.194 10.235 13.616 1.00 96.19 226 GLN A CA 1
ATOM 1751 C C . GLN A 1 226 ? 12.044 11.529 12.815 1.00 96.19 226 GLN A C 1
ATOM 1753 O O . GLN A 1 226 ? 11.750 12.575 13.397 1.00 96.19 226 GLN A O 1
ATOM 1758 N N . GLU A 1 227 ? 12.192 11.447 11.494 1.00 95.94 227 GLU A N 1
ATOM 1759 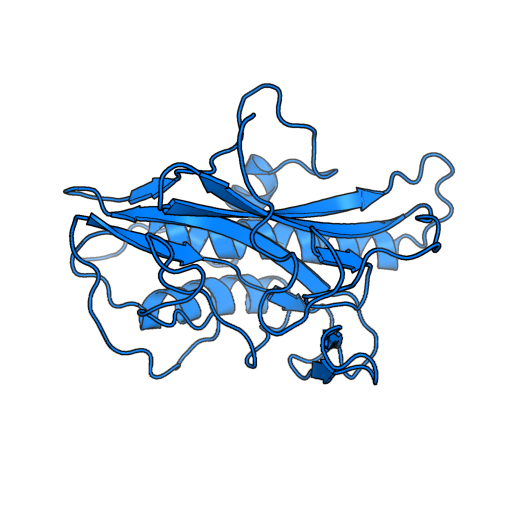C CA . GLU A 1 227 ? 12.062 12.583 10.582 1.00 95.94 227 GLU A CA 1
ATOM 1760 C C . GLU A 1 227 ? 10.664 13.198 10.663 1.00 95.94 227 GLU A C 1
ATOM 1762 O O . GLU A 1 227 ? 10.548 14.412 10.817 1.00 95.94 227 GLU A O 1
ATOM 1767 N N . ALA A 1 228 ? 9.609 12.374 10.661 1.00 95.38 228 ALA A N 1
ATOM 1768 C CA . ALA A 1 228 ? 8.218 12.804 10.817 1.00 95.38 228 ALA A CA 1
ATOM 1769 C C . ALA A 1 228 ? 7.858 13.244 12.251 1.00 95.38 228 ALA A C 1
ATOM 1771 O O . ALA A 1 228 ? 6.729 13.668 12.514 1.00 95.38 228 ALA A O 1
ATOM 1772 N N . GLY A 1 229 ? 8.781 13.147 13.213 1.00 94.75 229 GLY A N 1
ATOM 1773 C CA . GLY A 1 229 ? 8.547 13.519 14.607 1.00 94.75 229 GLY A CA 1
ATOM 1774 C C . GLY A 1 229 ? 7.445 12.699 15.287 1.00 94.75 229 GLY A C 1
ATOM 1775 O O . GLY A 1 229 ? 6.684 13.260 16.076 1.00 94.75 229 GLY A O 1
ATOM 1776 N N . LEU A 1 230 ? 7.333 11.411 14.953 1.00 91.06 230 LEU A N 1
ATOM 1777 C CA . LEU A 1 230 ? 6.379 10.451 15.529 1.00 91.06 230 LEU A CA 1
ATOM 1778 C C . LEU A 1 230 ? 6.953 9.674 16.729 1.00 91.06 230 LEU A C 1
ATOM 1780 O O . LEU A 1 230 ? 6.209 9.057 17.476 1.00 91.06 230 LEU A O 1
ATOM 1784 N N . ASN A 1 231 ? 8.261 9.770 16.995 1.00 78.00 231 ASN A N 1
ATOM 1785 C CA . ASN A 1 231 ? 8.913 9.106 18.140 1.00 78.00 231 ASN A CA 1
ATOM 1786 C C . ASN A 1 231 ? 8.651 9.775 19.506 1.00 78.00 231 ASN A C 1
ATOM 1788 O O . ASN A 1 231 ? 9.223 9.364 20.514 1.00 78.00 231 ASN A O 1
ATOM 1792 N N . LYS A 1 232 ? 7.847 10.843 19.565 1.00 57.19 232 LYS A N 1
ATOM 1793 C CA . LYS A 1 232 ? 7.520 11.505 20.834 1.00 57.19 232 LYS A CA 1
ATOM 1794 C C . LYS A 1 232 ? 6.265 10.849 21.412 1.00 57.19 232 LYS A C 1
ATOM 1796 O O . LYS A 1 232 ? 5.272 10.798 20.690 1.00 57.19 232 LYS A O 1
ATOM 1801 N N . PRO A 1 233 ? 6.262 10.407 22.685 1.00 47.84 233 PRO A N 1
ATOM 1802 C CA . PRO A 1 233 ? 5.030 9.953 23.316 1.00 47.84 233 PRO A CA 1
ATOM 1803 C C . PRO A 1 233 ? 3.978 11.058 23.193 1.00 47.84 233 PRO A C 1
ATOM 1805 O O . PRO A 1 233 ? 4.287 12.239 23.408 1.00 47.84 233 PRO A O 1
ATOM 1808 N N . SER A 1 234 ? 2.757 10.685 22.797 1.00 46.22 234 SER A N 1
ATOM 1809 C CA . SER A 1 234 ? 1.631 11.613 22.760 1.00 46.22 234 SER A CA 1
ATOM 1810 C C . SER A 1 234 ? 1.537 12.279 24.128 1.00 46.22 234 SER A C 1
ATOM 1812 O O . SER A 1 234 ? 1.422 11.590 25.139 1.00 46.22 234 SER A O 1
ATOM 1814 N N . LYS A 1 235 ? 1.634 13.610 24.179 1.00 36.12 235 LYS A N 1
ATOM 1815 C CA . LYS A 1 235 ? 1.416 14.369 25.413 1.00 36.12 235 LYS A CA 1
ATOM 1816 C C . LYS A 1 235 ? -0.076 14.346 25.752 1.00 36.12 235 LYS A C 1
ATOM 1818 O O . LYS A 1 235 ? -0.732 15.363 25.553 1.00 36.12 235 LYS A O 1
ATOM 1823 N N . HIS A 1 236 ? -0.598 13.216 26.212 1.00 34.06 236 HIS A N 1
ATOM 1824 C CA . HIS A 1 236 ? -1.945 13.080 26.758 1.00 34.06 236 HIS A CA 1
ATOM 1825 C C . HIS A 1 236 ? -1.910 12.148 27.959 1.00 34.06 236 HIS A C 1
ATOM 1827 O O . HIS A 1 236 ? -1.431 11.006 27.791 1.00 34.06 236 HIS A O 1
#